Protein AF-A0A8T7FM90-F1 (afdb_monomer)

Solvent-accessible surface area (backbone atoms only — not comparable to full-atom values): 20188 Å² total; per-residue (Å²): 128,78,34,57,50,75,62,100,88,49,77,44,68,31,72,65,26,35,22,45,67,36,54,42,88,84,50,78,89,52,66,51,47,42,48,33,42,40,34,31,67,74,74,75,44,77,45,81,41,72,18,8,46,51,58,38,48,53,56,49,50,61,72,48,55,82,58,46,42,73,47,68,36,82,87,45,57,46,99,84,70,46,54,39,76,36,37,36,37,49,64,67,29,53,47,34,51,55,48,47,51,68,36,56,38,40,60,85,49,92,67,61,31,40,36,42,35,47,88,57,32,40,38,44,35,27,38,40,39,64,94,61,59,61,68,56,64,75,64,52,90,61,63,54,77,68,92,75,62,91,36,58,62,55,46,49,49,39,39,76,70,63,72,36,92,66,84,49,33,48,63,48,47,32,51,50,45,36,56,78,50,62,20,40,43,98,87,69,46,65,33,63,49,70,47,67,41,72,88,78,32,24,27,36,42,33,42,37,43,34,70,63,57,69,73,51,50,50,21,66,76,50,35,75,59,80,79,84,89,58,99,74,83,78,84,72,54,70,64,50,55,51,52,53,52,53,60,71,72,55,81,96,79,82,90,78,86,74,87,71,72,91,84,78,46,66,70,54,51,52,49,52,54,46,65,75,37,51,92,75,25,51,70,42,46,41,77,39,63,89,62,51,71,59,56,51,44,48,52,54,36,44,73,72,72,43,88,80,60,102,79,66,50,61,70,54,44,52,51,51,49,56,54,54,58,72,77,47,55,71,45,77,46,77,36,66,76,62,85,84,75,79,72,136

Secondary structure (DSSP, 8-state):
--SEEE-SS-EEE-HHHHHHH--GGGSTT-S-SEEEEEEETTTTEEEEEEE-HHHHHHHHHHHHGGG--EEEEEEEE-TTSPEEEEESS-HHHHHHHHHHHHHH--TTSSPPEEEEEETTEEEEEEES--SS-HHHHHH--S----SS-S-HHHHHHHHHTTSSS-TT-HHHHHHHHHHHTT-B-TTS-BSEEEEEETTTTEEEEEEEPPPPPHHHHHHHHH--PPPPS-SSPPP-THHHHHHHHHHHH-SS---------TTSSHHHHHHHHHHHHTTTSEEEEEE-TT--HHHHHHHHHHHTT----TT--HHHHHHHHHHHHHHS-EEEEEES--GGG---

Nearest PDB structures (foldseek):
  3lmm-assembly1_A  TM=7.233E-01  e=6.186E-09  Corynebacterium diphtheriae
  3lmm-assembly3_C  TM=7.150E-01  e=6.563E-09  Corynebacterium diphtheriae
  7oyb-assembly1_Y2  TM=1.865E-01  e=2.007E+00  Danio rerio
  6hcq-assembly1_Z2  TM=2.355E-01  e=6.162E+00  Oryctolagus cuniculus

Radius of gyration: 27.09 Å; Cα contacts (8 Å, |Δi|>4): 471; chains: 1; bounding box: 60×43×83 Å

Sequence (344 aa):
MGLAKKDKTGIFLTYAGVLLFCKKEMFPHSLLHSDVTLRDEGRDVTKSIRGSVLEAYFAIREQLDPYLGVWDDPTNRDNRGAARKFFDYPDVAITEALVNFFVHRDYQSEDIGYITIFPNRIEFENPGASQYPVEKLLTYEKPLHPKNRRNPRLLQVLHDTGLNQREGRGIYRIREELNLNESYLSDGKLGLVIENDLERDRFVLTIYKKIRPVAQELADSIGFIPPVRTEIYIHRGKVEDEVINFIRKGGKGAIVGLHAPGGLGKTELAKQVAQQLRDEFEILWIDVGAKKPYQLASELLTKCGIQIQPNDSYERLVHDLQSTYKAHRFLVILLNFDKIMIQP

pLDDT: mean 78.92, std 14.08, range [27.91, 98.25]

Structure (mmCIF, N/CA/C/O backbone):
data_AF-A0A8T7FM90-F1
#
_entry.id   AF-A0A8T7FM90-F1
#
loop_
_atom_site.group_PDB
_atom_site.id
_atom_site.type_symbol
_atom_site.label_atom_id
_atom_site.label_alt_id
_atom_site.label_comp_id
_atom_site.label_asym_id
_atom_site.label_entity_id
_atom_site.label_seq_id
_atom_site.pdbx_PDB_ins_code
_atom_site.Cartn_x
_atom_site.Cartn_y
_atom_site.Cartn_z
_atom_site.occupancy
_atom_site.B_iso_or_equiv
_atom_site.auth_seq_id
_atom_site.auth_comp_id
_atom_site.auth_asym_id
_atom_site.auth_atom_id
_atom_site.pdbx_PDB_model_num
ATOM 1 N N . MET A 1 1 ? -13.390 -12.714 24.936 1.00 65.94 1 MET A N 1
ATOM 2 C CA . MET A 1 1 ? -13.191 -11.497 24.115 1.00 65.94 1 MET A CA 1
ATOM 3 C C . MET A 1 1 ? -13.696 -10.191 24.755 1.00 65.94 1 MET A C 1
ATOM 5 O O . MET A 1 1 ? -13.171 -9.143 24.416 1.00 65.94 1 MET A O 1
ATOM 9 N N . GLY A 1 2 ? -14.674 -10.183 25.682 1.00 80.25 2 GLY A N 1
ATOM 10 C CA . GLY A 1 2 ? -15.080 -8.935 26.372 1.00 80.25 2 GLY A CA 1
ATOM 11 C C . GLY A 1 2 ? -15.830 -7.920 25.492 1.00 80.25 2 GLY A C 1
ATOM 12 O O . GLY A 1 2 ? -15.855 -6.725 25.790 1.00 80.25 2 GLY A O 1
ATOM 13 N N . LEU A 1 3 ? -16.422 -8.402 24.399 1.00 85.06 3 LEU A N 1
ATOM 14 C CA . LEU A 1 3 ? -17.135 -7.610 23.393 1.00 85.06 3 LEU A CA 1
ATOM 15 C C . LEU A 1 3 ? -18.622 -7.442 23.692 1.00 85.06 3 LEU A C 1
ATOM 17 O O . LEU A 1 3 ? -19.252 -6.528 23.176 1.00 85.06 3 LEU A O 1
ATOM 21 N N . ALA A 1 4 ? -19.165 -8.291 24.559 1.00 88.19 4 ALA A N 1
ATOM 22 C CA . ALA A 1 4 ? -20.522 -8.191 25.057 1.00 88.19 4 ALA A CA 1
ATOM 23 C C . ALA A 1 4 ? -20.549 -8.469 26.562 1.00 88.19 4 ALA A C 1
ATOM 25 O O . ALA A 1 4 ? -19.681 -9.165 27.099 1.00 88.19 4 ALA A O 1
ATOM 26 N N . LYS A 1 5 ? -21.546 -7.910 27.239 1.00 88.62 5 LYS A N 1
ATOM 27 C CA . LYS A 1 5 ? -21.895 -8.163 28.633 1.00 88.62 5 LYS A CA 1
ATOM 28 C C . LYS A 1 5 ? -23.311 -8.711 28.679 1.00 88.62 5 LYS A C 1
ATOM 30 O O . LYS A 1 5 ? -24.153 -8.313 27.883 1.00 88.62 5 LYS A O 1
ATOM 35 N N . LYS A 1 6 ? -23.567 -9.611 29.620 1.00 90.12 6 LYS A N 1
ATOM 36 C CA . LYS A 1 6 ? -24.907 -10.115 29.907 1.00 90.12 6 LYS A CA 1
ATOM 37 C C . LYS A 1 6 ? -25.322 -9.625 31.286 1.00 90.12 6 LYS A C 1
ATOM 39 O O . LYS A 1 6 ? -24.542 -9.754 32.228 1.00 90.12 6 LYS A O 1
ATOM 44 N N . ASP A 1 7 ? -26.529 -9.093 31.395 1.00 89.12 7 ASP A N 1
ATOM 45 C CA . ASP A 1 7 ? -27.167 -8.793 32.675 1.00 89.12 7 ASP A CA 1
ATOM 46 C C . ASP A 1 7 ? -28.544 -9.476 32.770 1.00 89.12 7 ASP A C 1
ATOM 48 O O . ASP A 1 7 ? -28.860 -10.375 31.986 1.00 89.12 7 ASP A O 1
ATOM 52 N N . LYS A 1 8 ? -29.350 -9.098 33.772 1.00 85.31 8 LYS A N 1
ATOM 53 C CA . LYS A 1 8 ? -30.683 -9.680 34.004 1.00 85.31 8 LYS A CA 1
ATOM 54 C C . LYS A 1 8 ? -31.687 -9.378 32.881 1.00 85.31 8 LYS A C 1
ATOM 56 O O . LYS A 1 8 ? -32.706 -10.053 32.804 1.00 85.31 8 LYS A O 1
ATOM 61 N N . THR A 1 9 ? -31.417 -8.377 32.049 1.00 85.94 9 THR A N 1
ATOM 62 C CA . THR A 1 9 ? -32.319 -7.836 31.024 1.00 85.94 9 THR A CA 1
ATOM 63 C C . THR A 1 9 ? -31.922 -8.222 29.601 1.00 85.94 9 THR A C 1
ATOM 65 O O . THR A 1 9 ? -32.777 -8.223 28.719 1.00 85.94 9 THR A O 1
ATOM 68 N N . GLY A 1 10 ? -30.664 -8.604 29.357 1.00 89.56 10 GLY A N 1
ATOM 69 C CA . GLY A 1 10 ? -30.235 -9.022 28.024 1.00 89.56 10 GLY A CA 1
ATOM 70 C C . GLY A 1 10 ? -28.725 -9.133 27.833 1.00 89.56 10 GLY A C 1
ATOM 71 O O . GLY A 1 10 ? -27.949 -9.200 28.789 1.00 89.56 10 GLY A O 1
ATOM 72 N N . ILE A 1 11 ? -28.319 -9.191 26.562 1.00 89.50 11 ILE A N 1
ATOM 73 C CA . ILE A 1 11 ? -26.921 -9.160 26.119 1.00 89.50 11 ILE A CA 1
ATOM 74 C C . ILE A 1 11 ? -26.679 -7.817 25.425 1.00 89.50 11 ILE A C 1
ATOM 76 O O . ILE A 1 11 ? -27.386 -7.474 24.483 1.00 89.50 11 ILE A O 1
ATOM 80 N N . PHE A 1 12 ? -25.657 -7.087 25.864 1.00 87.56 12 PHE A N 1
ATOM 81 C CA . PHE A 1 12 ? -25.303 -5.756 25.374 1.00 87.56 12 PHE A CA 1
ATOM 82 C C . PHE A 1 12 ? -23.863 -5.734 24.879 1.00 87.56 12 PHE A C 1
ATOM 84 O O . PHE A 1 12 ? -22.978 -6.295 25.526 1.00 87.56 12 PHE A O 1
ATOM 91 N N . LEU A 1 13 ? -23.600 -5.061 23.760 1.00 86.88 13 LEU A N 1
ATOM 92 C CA . LEU A 1 13 ? -22.233 -4.855 23.284 1.00 86.88 13 LEU A CA 1
ATOM 93 C C . LEU A 1 13 ? -21.475 -3.893 24.210 1.00 86.88 13 LEU A C 1
ATOM 95 O O . LEU A 1 13 ? -22.026 -2.922 24.724 1.00 86.88 13 LEU A O 1
ATOM 99 N N . THR A 1 14 ? -20.188 -4.157 24.424 1.00 87.69 14 THR A N 1
ATOM 100 C CA . THR A 1 14 ? -19.275 -3.176 25.027 1.00 87.69 14 THR A CA 1
ATOM 101 C C . THR A 1 14 ? -18.861 -2.144 23.980 1.00 87.69 14 THR A C 1
ATOM 103 O O . THR A 1 14 ? -19.046 -2.377 22.791 1.00 87.69 14 THR A O 1
ATOM 106 N N . TYR A 1 15 ? -18.221 -1.040 24.379 1.00 84.62 15 TYR A N 1
ATOM 107 C CA . TYR A 1 15 ? -17.677 -0.070 23.415 1.00 84.62 15 TYR A CA 1
ATOM 108 C C . TYR A 1 15 ? -16.755 -0.709 22.369 1.00 84.62 15 TYR A C 1
ATOM 110 O O . TYR A 1 15 ? -16.836 -0.369 21.197 1.00 84.62 15 TYR A O 1
ATOM 118 N N . ALA A 1 16 ? -15.941 -1.694 22.766 1.00 84.06 16 ALA A N 1
ATOM 119 C CA .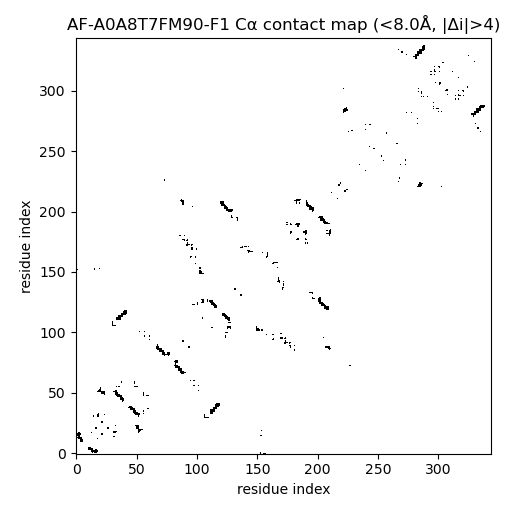 ALA A 1 16 ? -15.119 -2.449 21.822 1.00 84.06 16 ALA A CA 1
ATOM 120 C C . ALA A 1 16 ? -15.972 -3.309 20.873 1.00 84.06 16 ALA A C 1
ATOM 122 O O . ALA A 1 16 ? -15.648 -3.411 19.697 1.00 84.06 16 ALA A O 1
ATOM 123 N N . GLY A 1 17 ? -17.066 -3.904 21.363 1.00 88.00 17 GLY A N 1
ATOM 124 C CA . GLY A 1 17 ? -18.017 -4.639 20.526 1.00 88.00 17 GLY A CA 1
ATOM 125 C C . GLY A 1 17 ? -18.750 -3.740 19.530 1.00 88.00 17 GLY A C 1
ATOM 126 O O . GLY A 1 17 ? -18.899 -4.119 18.373 1.00 88.00 17 GLY A O 1
ATOM 127 N N . VAL A 1 18 ? -19.148 -2.536 19.949 1.00 87.31 18 VAL A N 1
ATOM 128 C CA . VAL A 1 18 ? -19.750 -1.539 19.053 1.00 87.31 18 VAL A CA 1
ATOM 129 C C . VAL A 1 18 ? -18.748 -1.133 17.975 1.00 87.31 18 VAL A C 1
ATOM 131 O O . VAL A 1 18 ? -19.050 -1.252 16.795 1.00 87.31 18 VAL A O 1
ATOM 134 N N . LEU A 1 19 ? -17.529 -0.769 18.375 1.00 88.00 19 LEU A N 1
ATOM 135 C CA . LEU A 1 19 ? -16.483 -0.328 17.457 1.00 88.00 19 LEU A CA 1
ATOM 136 C C . LEU A 1 19 ? -16.076 -1.400 16.433 1.00 88.00 19 LEU A C 1
ATOM 138 O O . LEU A 1 19 ? -15.769 -1.076 15.289 1.00 88.00 19 LEU A O 1
ATOM 142 N N . LEU A 1 20 ? -16.082 -2.677 16.821 1.00 87.81 20 LEU A N 1
ATOM 143 C CA . LEU A 1 20 ? -15.665 -3.776 15.947 1.00 87.81 20 LEU A CA 1
ATOM 144 C C . LEU A 1 20 ? -16.754 -4.280 14.996 1.00 87.81 20 LEU A C 1
ATOM 146 O O . LEU A 1 20 ? -16.404 -4.704 13.900 1.00 87.81 20 LEU A O 1
ATOM 150 N N . PHE A 1 21 ? -18.033 -4.249 15.392 1.00 86.69 21 PHE A N 1
ATOM 151 C CA . PHE A 1 21 ? -19.104 -4.941 14.652 1.00 86.69 21 PHE A CA 1
ATOM 152 C C . PHE A 1 21 ? -20.318 -4.081 14.313 1.00 86.69 21 PHE A C 1
ATOM 154 O O . PHE A 1 21 ? -21.147 -4.496 13.506 1.00 86.69 21 PHE A O 1
ATOM 161 N N . CYS A 1 22 ? -20.500 -2.940 14.975 1.00 85.25 22 CYS A N 1
ATOM 162 C CA . CYS A 1 22 ? -21.755 -2.218 14.877 1.00 85.25 22 CYS A CA 1
ATOM 163 C C . CYS A 1 22 ? -21.736 -1.235 13.714 1.00 85.25 22 CYS A C 1
ATOM 165 O O . CYS A 1 22 ? -20.869 -0.363 13.625 1.00 85.25 22 CYS A O 1
ATOM 167 N N . LYS A 1 23 ? -22.747 -1.351 12.859 1.00 79.56 23 LYS A N 1
ATOM 168 C CA . LYS A 1 23 ? -22.936 -0.463 11.720 1.00 79.56 23 LYS A CA 1
ATOM 169 C C . LYS A 1 23 ? -23.173 0.975 12.166 1.00 79.56 23 LYS A C 1
ATOM 171 O O . LYS A 1 23 ? -23.747 1.224 13.233 1.00 79.56 23 LYS A O 1
ATOM 176 N N . LYS A 1 24 ? -22.760 1.933 11.337 1.00 73.94 24 LYS A N 1
ATOM 177 C CA . LYS A 1 24 ? -22.871 3.359 11.666 1.00 73.94 24 LYS A CA 1
ATOM 178 C C . LYS A 1 24 ? -24.320 3.803 11.851 1.00 73.94 24 LYS A C 1
ATOM 180 O O . LYS A 1 24 ? -24.594 4.609 12.734 1.00 73.94 24 LYS A O 1
ATOM 185 N N . GLU A 1 25 ? -25.258 3.233 11.100 1.00 77.44 25 GLU A N 1
ATOM 186 C CA . GLU A 1 25 ? -26.681 3.595 11.148 1.00 77.44 25 GLU A CA 1
ATOM 187 C C . GLU A 1 25 ? -27.317 3.293 12.510 1.00 77.44 25 GLU A C 1
ATOM 189 O O . GLU A 1 25 ? -28.285 3.942 12.897 1.00 77.44 25 GLU A O 1
ATOM 194 N N . MET A 1 26 ? -26.762 2.335 13.261 1.00 75.38 26 MET A N 1
ATOM 195 C CA . MET A 1 26 ? -27.239 2.003 14.603 1.00 75.38 26 MET A CA 1
ATOM 196 C C . MET A 1 26 ? -26.753 2.991 15.673 1.00 75.38 26 MET A C 1
ATOM 198 O O . MET A 1 26 ? -27.414 3.140 16.697 1.00 75.38 26 MET A O 1
ATOM 202 N N . PHE A 1 27 ? -25.615 3.661 15.450 1.00 73.25 27 PHE A N 1
ATOM 203 C CA . PHE A 1 27 ? -25.036 4.650 16.370 1.00 73.25 27 PHE A CA 1
ATOM 204 C C . PHE A 1 27 ? -24.424 5.844 15.600 1.00 73.25 27 PHE A C 1
ATOM 206 O O . PHE A 1 27 ? -23.206 6.036 15.613 1.00 73.25 27 PHE A O 1
ATOM 213 N N . PRO A 1 28 ? -25.250 6.679 14.941 1.00 58.88 28 PRO A N 1
ATOM 214 C CA . PRO A 1 28 ? -24.788 7.665 13.955 1.00 58.88 28 PRO A CA 1
ATOM 215 C C . PRO A 1 28 ? -23.949 8.820 14.527 1.00 58.88 28 PRO A C 1
ATOM 217 O O . PRO A 1 28 ? -23.214 9.462 13.777 1.00 58.88 28 PRO A O 1
ATOM 220 N N . HIS A 1 29 ? -24.023 9.064 15.840 1.00 58.09 29 HIS A N 1
ATOM 221 C CA . HIS A 1 29 ? -23.338 10.164 16.538 1.00 58.09 29 HIS A CA 1
ATOM 222 C C . HIS A 1 29 ? -22.240 9.688 17.499 1.00 58.09 29 HIS A C 1
ATOM 224 O O . HIS A 1 29 ? -21.883 10.403 18.432 1.00 58.09 29 HIS A O 1
ATOM 230 N N . SER A 1 30 ? -21.737 8.462 17.328 1.00 62.12 30 SER A N 1
ATOM 231 C CA . SER A 1 30 ? -20.706 7.924 18.214 1.00 62.12 30 SER A CA 1
ATOM 232 C C . SER A 1 30 ? -19.307 8.067 17.616 1.00 62.12 30 SER A C 1
ATOM 234 O O . SER A 1 30 ? -19.097 7.769 16.444 1.00 62.12 30 SER A O 1
ATOM 236 N N . LEU A 1 31 ? -18.328 8.409 18.458 1.00 65.94 31 LEU A N 1
ATOM 237 C CA . LEU A 1 31 ? -16.891 8.263 18.168 1.00 65.94 31 LEU A CA 1
ATOM 238 C C . LEU A 1 31 ? -16.459 6.781 18.069 1.00 65.94 31 LEU A C 1
ATOM 240 O O . LEU A 1 31 ? -15.281 6.466 17.937 1.00 65.94 31 LEU A O 1
ATOM 244 N N . LEU A 1 32 ? -17.409 5.841 18.137 1.00 71.06 32 LEU A N 1
ATOM 245 C CA . LEU A 1 32 ? -17.175 4.398 18.144 1.00 71.06 32 LEU A CA 1
ATOM 246 C C . LEU A 1 32 ? -17.216 3.806 16.730 1.00 71.06 32 LEU A C 1
ATOM 248 O O . LEU A 1 32 ? -17.638 2.667 16.554 1.00 71.06 32 LEU A O 1
ATOM 252 N N . HIS A 1 33 ? -16.755 4.558 15.732 1.00 78.88 33 HIS A N 1
ATOM 253 C CA . HIS A 1 33 ? -16.623 4.096 14.353 1.00 78.88 33 HIS A CA 1
ATOM 254 C C . HIS A 1 33 ? -15.271 4.489 13.771 1.00 78.88 33 HIS A C 1
ATOM 256 O O . HIS A 1 33 ? -14.614 5.439 14.210 1.00 78.88 33 HIS A O 1
ATOM 262 N N . SER A 1 34 ? -14.850 3.747 12.751 1.00 82.12 34 SER A N 1
ATOM 263 C CA . SER A 1 34 ? -13.714 4.150 11.940 1.00 82.12 34 SER A CA 1
ATOM 264 C C . SER A 1 34 ? -14.189 5.055 10.814 1.00 82.12 34 SER A C 1
ATOM 266 O O . SER A 1 34 ? -15.067 4.663 10.047 1.00 82.12 34 SER A O 1
ATOM 268 N N . ASP A 1 35 ? -13.614 6.252 10.727 1.00 88.88 35 ASP A N 1
ATOM 269 C CA . ASP A 1 35 ? -13.746 7.136 9.569 1.00 88.88 35 ASP A CA 1
ATOM 270 C C . ASP A 1 35 ? -12.365 7.248 8.930 1.00 88.88 35 ASP A C 1
ATOM 272 O O . ASP A 1 35 ? -11.391 7.633 9.589 1.00 88.88 35 ASP A O 1
ATOM 276 N N . VAL A 1 36 ? -12.278 6.797 7.683 1.00 93.75 36 VAL A N 1
ATOM 277 C CA . VAL A 1 36 ? -11.037 6.741 6.920 1.00 93.75 36 VAL A CA 1
ATOM 278 C C . VAL A 1 36 ? -11.281 7.348 5.553 1.00 93.75 36 VAL A C 1
ATOM 280 O O . VAL A 1 36 ? -12.195 6.937 4.836 1.00 93.75 36 VAL A O 1
ATOM 283 N N . THR A 1 37 ? -10.436 8.295 5.164 1.00 96.69 37 THR A N 1
ATOM 284 C CA . THR A 1 37 ? -10.356 8.733 3.772 1.00 96.69 37 THR A CA 1
ATOM 285 C C . THR A 1 37 ? -9.270 7.933 3.072 1.00 96.69 37 THR A C 1
ATOM 287 O O . THR A 1 37 ? -8.102 8.014 3.441 1.00 96.69 37 THR A O 1
ATOM 290 N N . LEU A 1 38 ? -9.660 7.157 2.062 1.00 96.38 38 LEU A N 1
ATOM 291 C CA . LEU A 1 38 ? -8.739 6.489 1.155 1.00 96.38 38 LEU A CA 1
ATOM 292 C C . LEU A 1 38 ? -8.612 7.327 -0.113 1.00 96.38 38 LEU A C 1
ATOM 294 O O . LEU A 1 38 ? -9.611 7.570 -0.793 1.00 96.38 38 LEU A O 1
ATOM 298 N N . ARG A 1 39 ? -7.396 7.752 -0.438 1.00 94.00 39 ARG A N 1
ATOM 299 C CA . ARG A 1 39 ? -7.097 8.486 -1.664 1.00 94.00 39 ARG A CA 1
ATOM 300 C C . ARG A 1 39 ? -6.136 7.687 -2.534 1.00 94.00 39 ARG A C 1
ATOM 302 O O . ARG A 1 39 ? -5.127 7.193 -2.054 1.00 94.00 39 ARG A O 1
ATOM 309 N N . ASP A 1 40 ? -6.454 7.585 -3.812 1.00 88.00 40 ASP A N 1
ATOM 310 C CA . ASP A 1 40 ? -5.643 6.970 -4.853 1.00 88.00 40 ASP A CA 1
ATOM 311 C C . ASP A 1 40 ? -5.231 8.059 -5.842 1.00 88.00 40 ASP A C 1
ATOM 313 O O . ASP A 1 40 ? -5.977 8.405 -6.758 1.00 88.00 40 ASP A O 1
ATOM 317 N N . GLU A 1 41 ? -4.050 8.630 -5.611 1.00 74.19 41 GLU A N 1
ATOM 318 C CA . GLU A 1 41 ? -3.492 9.734 -6.403 1.00 74.19 41 GLU A CA 1
ATOM 319 C C . GLU A 1 41 ? -3.176 9.281 -7.838 1.00 74.19 41 GLU A C 1
ATOM 321 O O . GLU A 1 41 ? -3.233 10.071 -8.774 1.00 74.19 41 GLU A O 1
ATOM 326 N N . GLY A 1 42 ? -2.878 7.991 -8.042 1.00 68.31 42 GLY A N 1
ATOM 327 C CA . GLY A 1 42 ? -2.600 7.440 -9.371 1.00 68.31 42 GLY A CA 1
ATOM 328 C C . GLY A 1 42 ? -3.842 7.306 -10.256 1.00 68.31 42 GLY A C 1
ATOM 329 O O . GLY A 1 42 ? -3.715 7.270 -11.479 1.00 68.31 42 GLY A O 1
ATOM 330 N N . ARG A 1 43 ? -5.034 7.222 -9.654 1.00 74.19 43 ARG A N 1
ATOM 331 C CA . ARG A 1 43 ? -6.317 7.122 -10.373 1.00 74.19 43 ARG A CA 1
ATOM 332 C C . ARG A 1 43 ? -7.226 8.333 -10.185 1.00 74.19 43 ARG A C 1
ATOM 334 O O . ARG A 1 43 ? -8.324 8.325 -10.731 1.00 74.19 43 ARG A O 1
ATOM 341 N N . ASP A 1 44 ? -6.787 9.329 -9.420 1.00 77.88 44 ASP A N 1
ATOM 342 C CA . ASP A 1 44 ? -7.585 10.490 -9.012 1.00 77.88 44 ASP A CA 1
ATOM 343 C C . ASP A 1 44 ? -8.931 10.088 -8.370 1.00 77.88 44 ASP A C 1
ATOM 345 O O . ASP A 1 44 ? -10.008 10.589 -8.693 1.00 77.88 44 ASP A O 1
ATOM 349 N N . VAL A 1 45 ? -8.882 9.104 -7.465 1.00 81.19 45 VAL A N 1
ATOM 350 C CA . VAL A 1 45 ? -10.064 8.587 -6.761 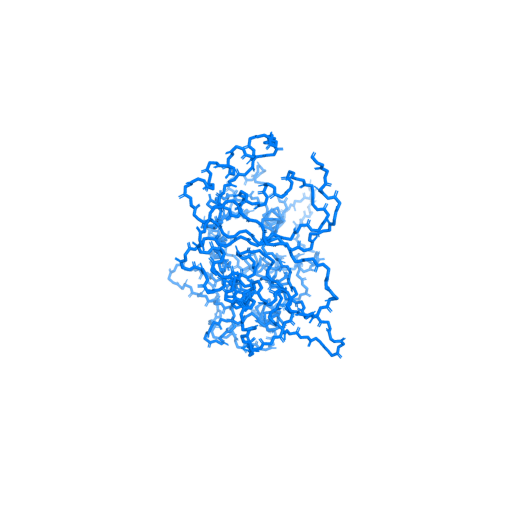1.00 81.19 45 VAL A CA 1
ATOM 351 C C . VAL A 1 45 ? -9.936 8.855 -5.270 1.00 81.19 45 VAL A C 1
ATOM 353 O O . VAL A 1 45 ? -8.946 8.498 -4.641 1.00 81.19 45 VAL A O 1
ATOM 356 N N . THR A 1 46 ? -10.978 9.424 -4.664 1.00 89.94 46 THR A N 1
ATOM 357 C CA . THR A 1 46 ? -11.091 9.562 -3.205 1.00 89.94 46 THR A CA 1
ATOM 358 C C . THR A 1 46 ? -12.355 8.866 -2.711 1.00 89.94 46 THR A C 1
ATOM 360 O O . THR A 1 46 ? -13.442 9.081 -3.247 1.00 89.94 46 THR A O 1
ATOM 363 N N . LYS A 1 47 ? -12.229 8.035 -1.674 1.00 92.06 47 LYS A N 1
ATOM 364 C CA . LYS A 1 47 ? -13.331 7.307 -1.035 1.00 92.06 47 LYS A CA 1
ATOM 365 C C . LYS A 1 47 ? -13.338 7.572 0.465 1.00 92.06 47 LYS A C 1
ATOM 367 O O . LYS A 1 47 ? -12.315 7.440 1.127 1.00 92.06 47 LYS A O 1
ATOM 372 N N . SER A 1 48 ? -14.508 7.892 1.010 1.00 93.88 48 SER A N 1
ATOM 373 C CA . SER A 1 48 ? -14.727 7.905 2.459 1.00 93.88 48 SER A CA 1
ATOM 374 C C . SER A 1 48 ? -15.292 6.554 2.882 1.00 93.88 48 SER A C 1
ATOM 376 O O . SER A 1 48 ? -16.328 6.120 2.377 1.00 93.88 48 SER A O 1
ATOM 378 N N . ILE A 1 49 ? -14.588 5.879 3.786 1.00 91.75 49 ILE A N 1
ATOM 379 C CA . ILE A 1 49 ? -14.942 4.565 4.317 1.00 91.75 49 ILE A CA 1
ATOM 380 C C . ILE A 1 49 ? -15.307 4.753 5.783 1.00 91.75 49 ILE A C 1
ATOM 382 O O . ILE A 1 49 ? -14.485 5.160 6.605 1.00 91.75 49 ILE A O 1
ATOM 386 N N . ARG A 1 50 ? -16.572 4.473 6.095 1.00 88.25 50 ARG A N 1
ATOM 387 C CA . ARG A 1 50 ? -17.168 4.702 7.410 1.00 88.25 50 ARG A CA 1
ATOM 388 C C . ARG A 1 50 ? -17.891 3.453 7.869 1.00 88.25 50 ARG A C 1
ATOM 390 O O . ARG A 1 50 ? -18.703 2.915 7.125 1.00 88.25 50 ARG A O 1
ATOM 397 N N . GLY A 1 51 ? -17.645 3.036 9.102 1.00 88.75 51 GLY A N 1
ATOM 398 C CA . GLY A 1 51 ? -18.328 1.881 9.673 1.00 88.75 51 GLY A CA 1
ATOM 399 C C . GLY A 1 51 ? -17.597 1.311 10.871 1.00 88.75 51 GLY A C 1
ATOM 400 O O . GLY A 1 51 ? -16.785 1.985 11.515 1.00 88.75 51 GLY A O 1
ATOM 401 N N . SER A 1 52 ? -17.905 0.058 11.180 1.00 90.50 52 SER A N 1
ATOM 402 C CA . SER A 1 52 ? -17.134 -0.692 12.164 1.00 90.50 52 SER A CA 1
ATOM 403 C C . SER A 1 52 ? -15.692 -0.911 11.689 1.00 90.50 52 SER A C 1
ATOM 405 O O . SER A 1 52 ? -15.391 -0.847 10.496 1.00 90.50 52 SER A O 1
ATOM 407 N N . VAL A 1 53 ? -14.779 -1.191 12.621 1.00 90.75 53 VAL A N 1
ATOM 408 C CA . VAL A 1 53 ? -13.368 -1.466 12.303 1.00 90.75 53 VAL A CA 1
ATOM 409 C C . VAL A 1 53 ? -13.229 -2.631 11.322 1.00 90.75 53 VAL A C 1
ATOM 411 O O . VAL A 1 53 ? -12.400 -2.555 10.423 1.00 90.75 53 VAL A O 1
ATOM 414 N N . LEU A 1 54 ? -14.044 -3.685 11.447 1.00 89.44 54 LEU A N 1
ATOM 415 C CA . LEU A 1 54 ? -13.974 -4.827 10.532 1.00 89.44 54 LEU A CA 1
ATOM 416 C C . LEU A 1 54 ? -14.493 -4.485 9.133 1.00 89.44 54 LEU A C 1
ATOM 418 O O . LEU A 1 54 ? -13.849 -4.845 8.151 1.00 89.44 54 LEU A O 1
ATOM 422 N N . GLU A 1 55 ? -15.610 -3.762 9.024 1.00 90.81 55 GLU A N 1
ATOM 423 C CA . GLU A 1 55 ? -16.122 -3.305 7.723 1.00 90.81 55 GLU A CA 1
ATOM 424 C C . GLU A 1 55 ? -15.106 -2.401 7.022 1.00 90.81 55 GLU A C 1
ATOM 426 O O . GLU A 1 55 ? -14.793 -2.616 5.852 1.00 90.81 55 GLU A O 1
ATOM 431 N N . ALA A 1 56 ? -14.543 -1.432 7.751 1.00 92.31 56 ALA A N 1
ATOM 432 C CA . ALA A 1 56 ? -13.523 -0.543 7.216 1.00 92.31 56 ALA A CA 1
ATOM 433 C C . ALA A 1 56 ? -12.260 -1.313 6.806 1.00 92.31 56 ALA A C 1
ATOM 435 O O . ALA A 1 56 ? -11.717 -1.057 5.734 1.00 92.31 56 ALA A O 1
ATOM 436 N N . TYR A 1 57 ? -11.817 -2.280 7.616 1.00 92.69 57 TYR A N 1
ATOM 437 C CA . TYR A 1 57 ? -10.666 -3.124 7.303 1.00 92.69 57 TYR A CA 1
ATOM 438 C C . TYR A 1 57 ? -10.854 -3.872 5.984 1.00 92.69 57 TYR A C 1
ATOM 440 O O . TYR A 1 57 ? -10.005 -3.753 5.105 1.00 92.69 57 TYR A O 1
ATOM 448 N N . PHE A 1 58 ? -11.960 -4.603 5.816 1.00 91.56 58 PHE A N 1
ATOM 449 C CA . PHE A 1 58 ? -12.186 -5.383 4.598 1.00 91.56 58 PHE A CA 1
ATOM 450 C C . PHE A 1 58 ? -12.393 -4.494 3.372 1.00 91.56 58 PHE A C 1
ATOM 452 O O . PHE A 1 58 ? -11.817 -4.777 2.324 1.00 91.56 58 PHE A O 1
ATOM 459 N N . ALA A 1 59 ? -13.131 -3.389 3.515 1.00 92.81 59 ALA A N 1
ATOM 460 C CA . ALA A 1 59 ? -13.328 -2.439 2.426 1.00 92.81 59 ALA A CA 1
ATOM 461 C C . ALA A 1 59 ? -11.995 -1.839 1.952 1.00 92.81 59 ALA A C 1
ATOM 463 O O . ALA A 1 59 ? -11.735 -1.789 0.755 1.00 92.81 59 ALA A O 1
ATOM 464 N N . ILE A 1 60 ? -11.125 -1.423 2.879 1.00 95.19 60 ILE A N 1
ATOM 465 C CA . ILE A 1 60 ? -9.792 -0.904 2.545 1.00 95.19 60 ILE A CA 1
ATOM 466 C C . ILE A 1 60 ? -8.915 -2.008 1.954 1.00 95.19 60 ILE A C 1
ATOM 468 O O . ILE A 1 60 ? -8.248 -1.778 0.949 1.00 95.19 60 ILE A O 1
ATOM 472 N N . ARG A 1 61 ? -8.923 -3.212 2.539 1.00 92.69 61 ARG A N 1
ATOM 473 C CA . ARG A 1 61 ? -8.115 -4.346 2.072 1.00 92.69 61 ARG A CA 1
ATOM 474 C C . ARG A 1 61 ? -8.421 -4.690 0.614 1.00 92.69 61 ARG A C 1
ATOM 476 O O . ARG A 1 61 ? -7.474 -4.896 -0.139 1.00 92.69 61 ARG A O 1
ATOM 483 N N . GLU A 1 62 ? -9.693 -4.668 0.223 1.00 90.44 62 GLU A N 1
ATOM 484 C CA . GLU A 1 62 ? -10.137 -4.861 -1.163 1.00 90.44 62 GLU A CA 1
ATOM 485 C C . GLU A 1 62 ? -9.626 -3.749 -2.097 1.00 90.44 62 GLU A C 1
ATOM 487 O O . GLU A 1 62 ? -9.239 -4.017 -3.232 1.00 90.44 62 GLU A O 1
ATOM 492 N N . GLN A 1 63 ? -9.562 -2.493 -1.632 1.00 90.06 63 GLN A N 1
ATOM 493 C CA . GLN A 1 63 ? -8.982 -1.401 -2.431 1.00 90.06 63 GLN A CA 1
ATOM 494 C C . GLN A 1 63 ? -7.460 -1.525 -2.599 1.00 90.06 63 GLN A C 1
ATOM 496 O O . GLN A 1 63 ? -6.918 -1.026 -3.585 1.00 90.06 63 GLN A O 1
ATOM 501 N N . LEU A 1 64 ? -6.770 -2.170 -1.652 1.00 91.44 64 LEU A N 1
ATOM 502 C CA . LEU A 1 64 ? -5.316 -2.355 -1.677 1.00 91.44 64 LEU A CA 1
ATOM 503 C C . LEU A 1 64 ? -4.877 -3.584 -2.491 1.00 91.44 64 LEU A C 1
ATOM 505 O O . LEU A 1 64 ? -3.760 -3.581 -3.005 1.00 91.44 64 LEU A O 1
ATOM 509 N N . ASP A 1 65 ? -5.740 -4.593 -2.665 1.00 87.31 65 ASP A N 1
ATOM 510 C CA . ASP A 1 65 ? -5.449 -5.827 -3.422 1.00 87.31 65 ASP A CA 1
ATOM 511 C C . ASP A 1 65 ? -4.801 -5.594 -4.799 1.00 87.31 65 ASP A C 1
ATOM 513 O O . ASP A 1 65 ? -3.785 -6.230 -5.092 1.00 87.31 65 ASP A O 1
ATOM 517 N N . PRO A 1 66 ? -5.296 -4.660 -5.640 1.00 86.31 66 PRO A N 1
ATOM 518 C CA . PRO A 1 66 ?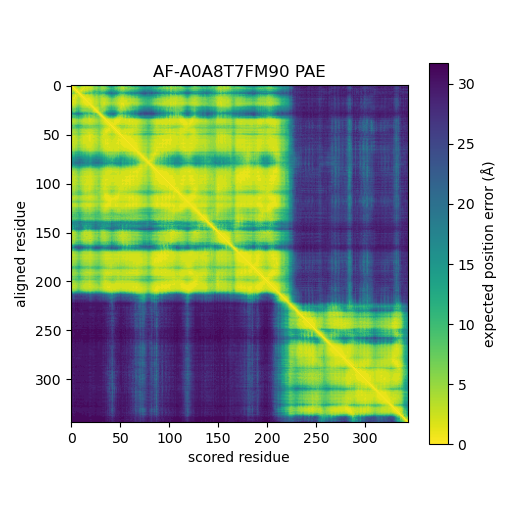 -4.717 -4.417 -6.960 1.00 86.31 66 PRO A CA 1
ATOM 519 C C . PRO A 1 66 ? -3.258 -3.936 -6.943 1.00 86.31 66 PRO A C 1
ATOM 521 O O . PRO A 1 66 ? -2.600 -3.984 -7.980 1.00 86.31 66 PRO A O 1
ATOM 524 N N . TYR A 1 67 ? -2.754 -3.452 -5.804 1.00 82.50 67 TYR A N 1
ATOM 525 C CA . TYR A 1 67 ? -1.387 -2.943 -5.664 1.00 82.50 67 TYR A CA 1
ATOM 526 C C . TYR A 1 67 ? -0.399 -4.014 -5.207 1.00 82.50 67 TYR A C 1
ATOM 528 O O . TYR A 1 67 ? 0.806 -3.814 -5.331 1.00 82.50 67 TYR A O 1
ATOM 536 N N . LEU A 1 68 ? -0.868 -5.172 -4.737 1.00 85.25 68 LEU A N 1
ATOM 537 C CA . LEU A 1 68 ? -0.024 -6.259 -4.222 1.00 85.25 68 LEU A CA 1
ATOM 538 C C . LEU A 1 68 ? 0.582 -7.121 -5.344 1.00 85.25 68 LEU A C 1
ATOM 540 O O . LEU A 1 68 ? 0.783 -8.325 -5.185 1.00 85.25 68 LEU A O 1
ATOM 544 N N . GLY A 1 69 ? 0.833 -6.510 -6.506 1.00 77.94 69 GLY A N 1
ATOM 545 C CA . GLY A 1 69 ? 1.256 -7.190 -7.724 1.00 77.94 69 GLY A CA 1
ATOM 546 C C . GLY A 1 69 ? 2.510 -8.038 -7.519 1.00 77.94 69 GLY A C 1
ATOM 547 O O . GLY A 1 69 ? 3.436 -7.636 -6.816 1.00 77.94 69 GLY A O 1
ATOM 548 N N . VAL A 1 70 ? 2.539 -9.202 -8.167 1.00 80.88 70 VAL A N 1
ATOM 549 C CA . VAL A 1 70 ? 3.676 -10.131 -8.164 1.00 80.88 70 VAL A CA 1
ATOM 550 C C . VAL A 1 70 ? 4.353 -10.084 -9.521 1.00 80.88 70 VAL A C 1
ATOM 552 O O . VAL A 1 70 ? 3.676 -10.056 -10.549 1.00 80.88 70 VAL A O 1
ATOM 555 N N . TRP A 1 71 ? 5.677 -10.118 -9.533 1.00 72.00 71 TRP A N 1
ATOM 556 C CA . TRP A 1 71 ? 6.457 -10.202 -10.759 1.00 72.00 71 TRP A CA 1
ATOM 557 C C . TRP A 1 71 ? 7.672 -11.111 -10.580 1.00 72.00 71 TRP A C 1
ATOM 559 O O . TRP A 1 71 ? 8.184 -11.293 -9.474 1.00 72.00 71 TRP A O 1
ATOM 569 N N . ASP A 1 72 ? 8.102 -11.718 -11.683 1.00 74.19 72 ASP A N 1
ATOM 570 C CA . ASP A 1 72 ? 9.303 -12.544 -11.744 1.00 74.19 72 ASP A CA 1
ATOM 571 C C . ASP A 1 72 ? 10.486 -11.661 -12.160 1.00 74.19 72 ASP A C 1
ATOM 573 O O . ASP A 1 72 ? 10.412 -10.995 -13.192 1.00 74.19 72 ASP A O 1
ATOM 577 N N . ASP A 1 73 ? 11.578 -11.662 -11.394 1.00 68.50 73 ASP A N 1
ATOM 578 C CA . ASP A 1 73 ? 12.818 -10.990 -11.782 1.00 68.50 73 ASP A CA 1
ATOM 579 C C . ASP A 1 73 ? 13.689 -11.952 -12.600 1.00 68.50 73 ASP A C 1
ATOM 581 O O . ASP A 1 73 ? 14.328 -12.849 -12.039 1.00 68.50 73 ASP A O 1
ATOM 585 N N . PRO A 1 74 ? 13.761 -11.801 -13.933 1.00 64.81 74 PRO A N 1
ATOM 586 C CA . PRO A 1 74 ? 14.552 -12.695 -14.769 1.00 64.81 74 PRO A CA 1
ATOM 587 C C . PRO A 1 74 ? 16.058 -12.554 -14.522 1.00 64.81 74 PRO A C 1
ATOM 589 O O . PRO A 1 74 ? 16.814 -13.451 -14.918 1.00 64.81 74 PRO A O 1
ATOM 592 N N . THR A 1 75 ? 16.492 -11.449 -13.904 1.00 65.31 75 THR A N 1
ATOM 593 C CA . THR A 1 75 ? 17.899 -11.182 -13.593 1.00 65.31 75 THR A CA 1
ATOM 594 C C . THR A 1 75 ? 18.318 -11.793 -12.257 1.00 65.31 75 THR A C 1
ATOM 596 O O . THR A 1 75 ? 19.500 -12.069 -12.057 1.00 65.31 75 THR A O 1
ATOM 599 N N . ASN A 1 76 ? 17.357 -12.101 -11.382 1.00 68.50 76 ASN A N 1
ATOM 600 C CA . ASN A 1 76 ? 17.593 -12.716 -10.084 1.00 68.50 76 ASN A CA 1
ATOM 601 C C . ASN A 1 76 ? 17.045 -14.147 -10.078 1.00 68.50 76 ASN A C 1
ATOM 603 O O . ASN A 1 76 ? 15.840 -14.369 -9.981 1.00 68.50 76 ASN A O 1
ATOM 607 N N . ARG A 1 77 ? 17.931 -15.138 -10.219 1.00 73.12 77 ARG A N 1
ATOM 608 C CA . ARG A 1 77 ? 17.549 -16.554 -10.294 1.00 73.12 77 ARG A CA 1
ATOM 609 C C . ARG A 1 77 ? 17.880 -17.301 -9.015 1.00 73.12 77 ARG A C 1
ATOM 611 O O . ARG A 1 77 ? 18.912 -17.068 -8.395 1.00 73.12 77 ARG A O 1
ATOM 618 N N . ASP A 1 78 ? 17.008 -18.231 -8.653 1.00 74.56 78 ASP A N 1
ATOM 619 C CA . ASP A 1 78 ? 17.249 -19.159 -7.560 1.00 74.56 78 ASP A CA 1
ATOM 620 C C . ASP A 1 78 ? 18.259 -20.256 -7.945 1.00 74.56 78 ASP A C 1
ATOM 622 O O . ASP A 1 78 ? 18.694 -20.394 -9.092 1.00 74.56 78 ASP A O 1
ATOM 626 N N . ASN A 1 79 ? 18.600 -21.096 -6.969 1.00 77.25 79 ASN A N 1
ATOM 627 C CA . ASN A 1 79 ? 19.572 -22.184 -7.108 1.00 77.25 79 ASN A CA 1
ATOM 628 C C . ASN A 1 79 ? 19.146 -23.259 -8.132 1.00 77.25 79 ASN A C 1
ATOM 630 O O . ASN A 1 79 ? 19.929 -24.152 -8.447 1.00 77.25 79 ASN A O 1
ATOM 634 N N . ARG A 1 80 ? 17.897 -23.218 -8.611 1.00 74.19 80 ARG A N 1
ATOM 635 C CA . ARG A 1 80 ? 17.325 -24.121 -9.619 1.00 74.19 80 ARG A CA 1
ATOM 636 C C . ARG A 1 80 ? 17.192 -23.437 -10.986 1.00 74.19 80 ARG A C 1
ATOM 638 O O . ARG A 1 80 ? 16.733 -24.067 -11.935 1.00 74.19 80 ARG A O 1
ATOM 645 N N . GLY A 1 81 ? 17.610 -22.175 -11.100 1.00 65.75 81 GLY A N 1
ATOM 646 C CA . GLY A 1 81 ? 17.579 -21.382 -12.323 1.00 65.75 81 GLY A CA 1
ATOM 647 C C . GLY A 1 81 ? 16.228 -20.728 -12.628 1.00 65.75 81 GLY A C 1
ATOM 648 O O . GLY A 1 81 ? 16.093 -20.151 -13.713 1.00 65.75 81 GLY A O 1
ATOM 649 N N . ALA A 1 82 ? 15.251 -20.801 -11.717 1.00 69.31 82 ALA A N 1
ATOM 650 C CA . ALA A 1 82 ? 13.970 -20.113 -11.845 1.00 69.31 82 ALA A CA 1
ATOM 651 C C . ALA A 1 82 ? 14.107 -18.646 -11.417 1.00 69.31 82 ALA A C 1
ATOM 653 O O . ALA A 1 82 ? 14.865 -18.334 -10.503 1.00 69.31 82 ALA A O 1
ATOM 654 N N . ALA A 1 83 ? 13.385 -17.743 -12.082 1.00 74.31 83 ALA A N 1
ATOM 655 C CA . ALA A 1 83 ? 13.322 -16.340 -11.676 1.00 74.31 83 ALA A CA 1
ATOM 656 C C . ALA A 1 83 ? 12.723 -16.226 -10.264 1.00 74.31 83 ALA A C 1
ATOM 658 O O . ALA A 1 83 ? 11.734 -16.895 -9.948 1.00 74.31 83 ALA A O 1
ATOM 659 N N . ARG A 1 84 ? 13.330 -15.403 -9.404 1.00 79.62 84 ARG A N 1
ATOM 660 C CA . ARG A 1 84 ? 12.785 -15.110 -8.079 1.00 79.62 84 ARG A CA 1
ATOM 661 C C . ARG A 1 84 ? 11.577 -14.199 -8.226 1.00 79.62 84 ARG A C 1
ATOM 663 O O . ARG A 1 84 ? 11.563 -13.277 -9.038 1.00 79.62 84 ARG A O 1
ATOM 670 N N . LYS A 1 85 ? 10.574 -14.468 -7.399 1.00 82.75 85 LYS A N 1
ATOM 671 C CA . LYS A 1 85 ? 9.354 -13.674 -7.320 1.00 82.75 85 LYS A CA 1
ATOM 672 C C . LYS A 1 85 ? 9.523 -12.544 -6.332 1.00 82.75 85 LYS A C 1
ATOM 674 O O . LYS A 1 85 ? 9.985 -12.769 -5.214 1.00 82.75 85 LYS A O 1
ATOM 679 N N . PHE A 1 86 ? 9.068 -11.374 -6.742 1.00 87.75 86 PHE A N 1
ATOM 680 C CA . PHE A 1 86 ? 8.983 -10.195 -5.909 1.00 87.75 86 PHE A CA 1
ATOM 681 C C . PHE A 1 86 ? 7.587 -9.597 -5.970 1.00 87.75 86 PHE A C 1
ATOM 683 O O . PHE A 1 86 ? 6.817 -9.823 -6.904 1.00 87.75 86 PHE A O 1
ATOM 690 N N . PHE A 1 87 ? 7.278 -8.824 -4.943 1.00 88.12 87 PHE A N 1
ATOM 691 C CA . PHE A 1 87 ? 6.014 -8.138 -4.773 1.00 88.12 87 PHE A CA 1
ATOM 692 C C . PHE A 1 87 ? 6.241 -6.637 -4.910 1.00 88.12 87 PHE A C 1
ATOM 694 O O . PHE A 1 87 ? 7.248 -6.108 -4.432 1.00 88.12 87 PHE A O 1
ATOM 701 N N . ASP A 1 88 ? 5.296 -5.936 -5.524 1.00 87.38 88 ASP A N 1
ATOM 702 C CA . ASP A 1 88 ? 5.261 -4.473 -5.494 1.00 87.38 88 ASP A CA 1
ATOM 703 C C . ASP A 1 88 ? 5.157 -3.984 -4.042 1.00 87.38 88 ASP A C 1
ATOM 705 O O . ASP A 1 88 ? 5.929 -3.120 -3.620 1.00 87.38 88 ASP A O 1
ATOM 709 N N . TYR A 1 89 ? 4.282 -4.636 -3.270 1.00 94.12 89 TYR A N 1
ATOM 710 C CA . TYR A 1 89 ? 4.199 -4.555 -1.817 1.00 94.12 89 TYR A CA 1
ATOM 711 C C . TYR A 1 89 ? 3.938 -5.958 -1.251 1.00 94.12 89 TYR A C 1
ATOM 713 O O . TYR A 1 89 ? 2.977 -6.601 -1.680 1.00 94.12 89 TYR A O 1
ATOM 721 N N . PRO A 1 90 ? 4.737 -6.455 -0.291 1.00 95.00 90 PRO A N 1
ATOM 722 C CA . PRO A 1 90 ? 4.447 -7.730 0.360 1.00 95.00 90 PRO A CA 1
ATOM 723 C C . PRO A 1 90 ? 3.086 -7.693 1.070 1.00 95.00 90 PRO A C 1
ATOM 725 O O . PRO A 1 90 ? 2.845 -6.819 1.904 1.00 95.00 90 PRO A O 1
ATOM 728 N N . ASP A 1 91 ? 2.214 -8.660 0.780 1.00 92.62 91 ASP A N 1
ATOM 729 C CA . ASP A 1 91 ? 0.856 -8.739 1.351 1.00 92.62 91 ASP A CA 1
ATOM 730 C C . ASP A 1 91 ? 0.870 -8.733 2.887 1.00 92.62 91 ASP A C 1
ATOM 732 O O . ASP A 1 91 ? 0.117 -8.008 3.541 1.00 92.62 91 ASP A O 1
ATOM 736 N N . VAL A 1 92 ? 1.811 -9.470 3.479 1.00 91.56 92 VAL A N 1
ATOM 737 C CA . VAL A 1 92 ? 1.986 -9.517 4.933 1.00 91.56 92 VAL A CA 1
ATOM 738 C C . VAL A 1 92 ? 2.354 -8.140 5.495 1.00 91.56 92 VAL A C 1
ATOM 740 O O . VAL A 1 92 ? 1.811 -7.743 6.524 1.00 91.56 92 VAL A O 1
ATOM 743 N N . ALA A 1 93 ? 3.217 -7.375 4.818 1.00 94.31 93 ALA A N 1
ATOM 744 C CA . ALA A 1 93 ? 3.588 -6.030 5.258 1.00 94.31 93 ALA A CA 1
ATOM 745 C C . ALA A 1 93 ? 2.388 -5.068 5.219 1.00 94.31 93 ALA A C 1
ATOM 747 O O . ALA A 1 93 ? 2.166 -4.324 6.174 1.00 94.31 93 ALA A O 1
ATOM 748 N N . ILE A 1 94 ? 1.580 -5.118 4.155 1.00 95.62 94 ILE A N 1
ATOM 749 C CA . ILE A 1 94 ? 0.363 -4.301 4.031 1.00 95.62 94 ILE A CA 1
ATOM 750 C C . ILE A 1 94 ? -0.689 -4.704 5.067 1.00 95.62 94 ILE A C 1
ATOM 752 O O . ILE A 1 94 ? -1.301 -3.841 5.696 1.00 95.62 94 ILE A O 1
ATOM 756 N N . THR A 1 95 ? -0.857 -6.003 5.306 1.00 92.00 95 THR A N 1
ATOM 757 C CA . THR A 1 95 ? -1.768 -6.525 6.328 1.00 92.00 95 THR A CA 1
ATOM 758 C C . THR A 1 95 ? -1.381 -6.026 7.721 1.00 92.00 95 THR A C 1
ATOM 760 O O . THR A 1 95 ? -2.230 -5.505 8.444 1.00 92.00 95 THR A O 1
ATOM 763 N N . GLU A 1 96 ? -0.102 -6.116 8.092 1.00 92.19 96 GLU A N 1
ATOM 764 C CA . GLU A 1 96 ? 0.387 -5.627 9.386 1.00 92.19 96 GLU A CA 1
ATOM 765 C C . GLU A 1 96 ? 0.287 -4.099 9.506 1.00 92.19 96 GLU A C 1
ATOM 767 O O . GLU A 1 96 ? -0.071 -3.589 10.569 1.00 92.19 96 GLU A O 1
ATOM 772 N N . ALA A 1 97 ? 0.549 -3.351 8.429 1.00 94.75 97 ALA A N 1
ATOM 773 C CA . ALA A 1 97 ? 0.373 -1.899 8.408 1.00 94.75 97 ALA A CA 1
ATOM 774 C C . ALA A 1 97 ? -1.092 -1.506 8.642 1.00 94.75 97 ALA A C 1
ATOM 776 O O . ALA A 1 97 ? -1.376 -0.656 9.487 1.00 94.75 97 ALA A O 1
ATOM 777 N N . LEU A 1 98 ? -2.026 -2.184 7.969 1.00 93.88 98 LEU A N 1
ATOM 778 C CA . LEU A 1 98 ? -3.458 -1.941 8.111 1.00 93.88 98 LEU A CA 1
ATOM 779 C C . LEU A 1 98 ? -3.966 -2.322 9.509 1.00 93.88 98 LEU A C 1
ATOM 781 O O . LEU A 1 98 ? -4.733 -1.581 10.120 1.00 93.88 98 LEU A O 1
ATOM 785 N N . VAL A 1 99 ? -3.497 -3.438 10.072 1.00 91.00 99 VAL A N 1
ATOM 786 C CA . VAL A 1 99 ? -3.798 -3.801 11.466 1.00 91.00 99 VAL A CA 1
ATOM 787 C C . VAL A 1 99 ? -3.266 -2.741 12.430 1.00 91.00 99 VAL A C 1
ATOM 789 O O . VAL A 1 99 ? -4.001 -2.308 13.320 1.00 91.00 99 VAL A O 1
ATOM 792 N N . ASN A 1 100 ? -2.020 -2.287 12.256 1.00 90.50 100 ASN A N 1
ATOM 793 C CA . ASN A 1 100 ? -1.434 -1.249 13.105 1.00 90.50 100 ASN A CA 1
ATOM 794 C C . ASN A 1 100 ? -2.237 0.054 13.031 1.00 90.50 100 ASN A C 1
ATOM 796 O O . ASN A 1 100 ? -2.507 0.656 14.071 1.00 90.50 100 ASN A O 1
ATOM 800 N N . PHE A 1 101 ? -2.668 0.441 11.830 1.00 93.50 101 PHE A N 1
ATOM 801 C CA . PHE A 1 101 ? -3.493 1.620 11.587 1.00 93.50 101 PHE A CA 1
ATOM 802 C C . PHE A 1 101 ? -4.776 1.609 12.434 1.00 93.50 101 PHE A C 1
ATOM 804 O O . PHE A 1 101 ? -5.066 2.592 13.118 1.00 93.50 101 PHE A O 1
ATOM 811 N N . PHE A 1 102 ? -5.496 0.480 12.492 1.00 91.19 102 PHE A N 1
ATOM 812 C CA . PHE A 1 102 ? -6.708 0.357 13.312 1.00 91.19 102 PHE A CA 1
ATOM 813 C C . PHE A 1 102 ? -6.439 0.146 14.804 1.00 91.19 102 PHE A C 1
ATOM 815 O O . PHE A 1 102 ? -7.190 0.652 15.638 1.00 91.19 102 PHE A O 1
ATOM 822 N N . VAL A 1 103 ? -5.409 -0.615 15.178 1.00 88.88 103 VAL A N 1
ATOM 823 C CA . VAL A 1 103 ? -5.126 -0.933 16.588 1.00 88.88 103 VAL A CA 1
ATOM 824 C C . VAL A 1 103 ? -4.550 0.264 17.331 1.00 88.88 103 VAL A C 1
ATOM 826 O O . VAL A 1 103 ? -4.844 0.445 18.512 1.00 88.88 103 VAL A O 1
ATOM 829 N N . HIS A 1 104 ? -3.722 1.076 16.681 1.00 87.94 104 HIS A N 1
ATOM 830 C CA . HIS A 1 104 ? -3.008 2.163 17.350 1.00 87.94 104 HIS A CA 1
ATOM 831 C C . HIS A 1 104 ? -3.701 3.526 17.251 1.00 87.94 104 HIS A C 1
ATOM 833 O O . HIS A 1 104 ? -3.287 4.440 17.970 1.00 87.94 104 HIS A O 1
ATOM 839 N N . ARG A 1 105 ? -4.788 3.621 16.469 1.00 90.31 105 ARG A N 1
ATOM 840 C CA . ARG A 1 105 ? -5.615 4.827 16.348 1.00 90.31 105 ARG A CA 1
ATOM 841 C C . ARG A 1 105 ? -6.134 5.291 17.706 1.00 90.31 105 ARG A C 1
ATOM 843 O O . ARG A 1 105 ? -6.608 4.484 18.513 1.00 90.31 105 ARG A O 1
ATOM 850 N N . ASP A 1 106 ? -6.093 6.595 17.932 1.00 90.38 106 ASP A N 1
ATOM 851 C CA . ASP A 1 106 ? -6.831 7.220 19.019 1.00 90.38 106 ASP A CA 1
ATOM 852 C C . ASP A 1 106 ? -8.311 7.392 18.643 1.00 90.38 106 ASP A C 1
ATOM 854 O O . ASP A 1 106 ? -8.686 8.305 17.913 1.00 90.38 106 ASP A O 1
ATOM 858 N N . TYR A 1 107 ? -9.164 6.490 19.138 1.00 88.25 107 TYR A N 1
ATOM 859 C CA . TYR A 1 107 ? -10.619 6.551 18.937 1.00 88.25 107 TYR A CA 1
ATOM 860 C C . TYR A 1 107 ? -11.319 7.578 19.840 1.00 88.25 107 TYR A C 1
ATOM 862 O O . TYR A 1 107 ? -12.541 7.694 19.789 1.00 88.25 107 TYR A O 1
ATOM 870 N N . GLN A 1 108 ? -10.583 8.293 20.698 1.00 85.81 108 GLN A N 1
ATOM 871 C CA . GLN A 1 108 ? -11.117 9.445 21.427 1.00 85.81 108 GLN A CA 1
ATOM 872 C C . GLN A 1 108 ? -10.997 10.739 20.614 1.00 85.81 108 GLN A C 1
ATOM 874 O O . GLN A 1 108 ? -11.693 11.702 20.925 1.00 85.81 108 GLN A O 1
ATOM 879 N N . SER A 1 109 ? -10.154 10.755 19.576 1.00 86.00 109 SER A N 1
ATOM 880 C CA . SER A 1 109 ? -10.035 11.877 18.647 1.00 86.00 109 SER A CA 1
ATOM 881 C C . SER A 1 109 ? -11.215 11.913 17.670 1.00 86.00 109 SER A C 1
ATOM 883 O O . SER A 1 109 ? -11.625 10.881 17.135 1.00 86.00 109 SER A O 1
ATOM 885 N N . GLU A 1 110 ? -11.744 13.112 17.410 1.00 84.50 110 GLU A N 1
ATOM 886 C CA . GLU A 1 110 ? -12.754 13.345 16.362 1.00 84.50 110 GLU A CA 1
ATOM 887 C C . GLU A 1 110 ? -12.142 13.355 14.952 1.00 84.50 110 GLU A C 1
ATOM 889 O O . GLU A 1 110 ? -12.860 13.348 13.952 1.00 84.50 110 GLU A O 1
ATOM 894 N N . ASP A 1 111 ? -10.812 13.361 14.872 1.00 89.12 111 ASP A N 1
ATOM 895 C CA . ASP A 1 111 ? -10.073 13.385 13.623 1.00 89.12 111 ASP A CA 1
ATOM 896 C C . ASP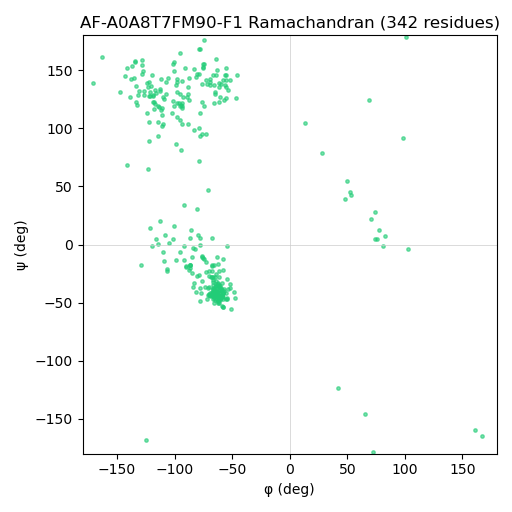 A 1 111 ? -10.088 12.015 12.917 1.00 89.12 111 ASP A C 1
ATOM 898 O O . ASP A 1 111 ? -10.262 10.942 13.518 1.00 89.12 111 ASP A O 1
ATOM 902 N N . ILE A 1 112 ? -9.909 12.039 11.601 1.00 91.31 112 ILE A N 1
ATOM 903 C CA . ILE A 1 112 ? -10.036 10.862 10.742 1.00 91.31 112 ILE A CA 1
ATOM 904 C C . ILE A 1 112 ? -8.672 10.275 10.380 1.00 91.31 112 ILE A C 1
ATOM 906 O O . ILE A 1 112 ? -7.641 10.952 10.411 1.00 91.31 112 ILE A O 1
ATOM 910 N N . GLY A 1 113 ? -8.678 8.990 10.029 1.00 94.81 113 GLY A N 1
ATOM 911 C CA . GLY A 1 113 ? -7.512 8.345 9.438 1.00 94.81 113 GLY A CA 1
ATOM 912 C C . GLY A 1 113 ? -7.432 8.602 7.933 1.00 94.81 113 GLY A C 1
ATOM 913 O O . GLY A 1 113 ? -8.457 8.736 7.261 1.00 94.81 113 GLY A O 1
ATOM 914 N N . TYR A 1 114 ? -6.221 8.616 7.396 1.00 96.94 114 TYR A N 1
ATOM 915 C CA . TYR A 1 114 ? -5.956 8.758 5.971 1.00 96.94 114 TYR A CA 1
ATOM 916 C C . TYR A 1 114 ? -5.126 7.577 5.477 1.00 96.94 114 TYR A C 1
ATOM 918 O O . TYR A 1 114 ? -4.170 7.154 6.127 1.00 96.94 114 TYR A O 1
ATOM 926 N N . ILE A 1 115 ? -5.510 7.034 4.325 1.00 98.19 115 ILE A N 1
ATOM 927 C CA . ILE A 1 115 ? -4.691 6.085 3.577 1.00 98.19 115 ILE A CA 1
ATOM 928 C C . ILE A 1 115 ? -4.512 6.647 2.178 1.00 98.19 115 ILE A C 1
ATOM 930 O O . ILE A 1 115 ? -5.477 6.732 1.419 1.00 98.19 115 ILE A O 1
ATOM 934 N N . THR A 1 116 ? -3.285 7.023 1.841 1.00 96.12 116 THR A N 1
ATOM 935 C CA . THR A 1 116 ? -2.981 7.659 0.558 1.00 96.12 116 THR A CA 1
ATOM 936 C C . THR A 1 116 ? -2.083 6.751 -0.265 1.00 96.12 116 THR A C 1
ATOM 938 O O . THR A 1 116 ? -0.976 6.400 0.142 1.00 96.12 116 THR A O 1
ATOM 941 N N . ILE A 1 117 ? -2.576 6.352 -1.431 1.00 91.38 117 ILE A N 1
ATOM 942 C CA . ILE A 1 117 ? -1.885 5.518 -2.404 1.00 91.38 117 ILE A CA 1
ATOM 943 C C . ILE A 1 117 ? -1.294 6.448 -3.459 1.00 91.38 117 ILE A C 1
ATOM 945 O O . ILE A 1 117 ? -2.008 7.044 -4.265 1.00 91.38 117 ILE A O 1
ATOM 949 N N . PHE A 1 118 ? 0.026 6.566 -3.442 1.00 85.88 118 PHE A N 1
ATOM 950 C CA . PHE A 1 118 ? 0.802 7.245 -4.468 1.00 85.88 118 PHE A CA 1
ATOM 951 C C . PHE A 1 118 ? 1.316 6.225 -5.490 1.00 85.88 118 PHE A C 1
ATOM 953 O O . PHE A 1 118 ? 1.401 5.034 -5.185 1.00 85.88 118 PHE A O 1
ATOM 960 N N . PRO A 1 119 ? 1.778 6.669 -6.673 1.00 81.88 119 PRO A N 1
ATOM 961 C CA . PRO A 1 119 ? 2.372 5.766 -7.661 1.00 81.88 119 PRO A CA 1
ATOM 962 C C . PRO A 1 119 ? 3.530 4.903 -7.126 1.00 81.88 119 PRO A C 1
ATOM 964 O O . PRO A 1 119 ? 3.752 3.794 -7.610 1.00 81.88 119 PRO A O 1
ATOM 967 N N . ASN A 1 120 ? 4.270 5.403 -6.129 1.00 83.62 120 ASN A N 1
ATOM 968 C CA . ASN A 1 120 ? 5.483 4.774 -5.609 1.00 83.62 120 ASN A CA 1
ATOM 969 C C . ASN A 1 120 ? 5.434 4.385 -4.122 1.00 83.62 120 ASN A C 1
ATOM 971 O O . ASN A 1 120 ? 6.426 3.863 -3.617 1.00 83.62 120 ASN A O 1
ATOM 975 N N . ARG A 1 121 ? 4.345 4.649 -3.391 1.00 93.38 121 ARG A N 1
ATOM 976 C CA . ARG A 1 121 ? 4.248 4.366 -1.947 1.00 93.38 121 ARG A CA 1
ATOM 977 C C . ARG A 1 121 ? 2.802 4.377 -1.460 1.00 93.38 121 ARG A C 1
ATOM 979 O O . ARG A 1 121 ? 1.935 4.949 -2.108 1.00 93.38 121 ARG A O 1
ATOM 986 N N . ILE A 1 122 ? 2.572 3.776 -0.302 1.00 97.56 122 ILE A N 1
ATOM 987 C CA . ILE A 1 122 ? 1.301 3.823 0.420 1.00 97.56 122 ILE A CA 1
ATOM 988 C C . ILE A 1 122 ? 1.582 4.407 1.800 1.00 97.56 122 ILE A C 1
ATOM 990 O O . ILE A 1 122 ? 2.476 3.930 2.504 1.00 97.56 122 ILE A O 1
ATOM 994 N N . GLU A 1 123 ? 0.832 5.439 2.166 1.00 98.19 123 GLU A N 1
ATOM 995 C CA . GLU A 1 123 ? 0.915 6.118 3.457 1.00 98.19 123 GLU A CA 1
ATOM 996 C C . GLU A 1 123 ? -0.307 5.762 4.303 1.00 98.19 123 GLU A C 1
ATOM 998 O O . GLU A 1 123 ? -1.440 5.856 3.836 1.00 98.19 123 GLU A O 1
ATOM 1003 N N . PHE A 1 124 ? -0.067 5.349 5.546 1.00 98.25 124 PHE A N 1
ATOM 1004 C CA . PHE A 1 124 ? -1.073 5.052 6.559 1.00 98.25 124 PHE A CA 1
ATOM 1005 C C . PHE A 1 124 ? -0.920 6.066 7.691 1.00 98.25 124 PHE A C 1
ATOM 1007 O O . PHE A 1 124 ? 0.011 5.966 8.489 1.00 98.25 124 PHE A O 1
ATOM 1014 N N . GLU A 1 125 ? -1.829 7.030 7.766 1.00 97.19 125 GLU A N 1
ATOM 1015 C CA . GLU A 1 125 ? -1.783 8.130 8.726 1.00 97.19 125 GLU A CA 1
ATOM 1016 C C . GLU A 1 125 ? -2.993 8.081 9.659 1.00 97.19 125 GLU A C 1
ATOM 1018 O O . GLU A 1 125 ? -4.142 8.161 9.220 1.00 97.19 125 GLU A O 1
ATOM 1023 N N . ASN A 1 126 ? -2.760 7.972 10.965 1.00 94.44 126 ASN A N 1
ATOM 1024 C CA . ASN A 1 126 ? -3.833 7.970 11.953 1.00 94.44 126 ASN A CA 1
ATOM 1025 C C . ASN A 1 126 ? -3.600 8.988 13.082 1.00 94.44 126 ASN A C 1
ATOM 1027 O O . ASN A 1 126 ? -2.457 9.335 13.394 1.00 94.44 126 ASN A O 1
ATOM 1031 N N . PRO A 1 127 ? -4.684 9.460 13.728 1.00 92.75 127 PRO A N 1
ATOM 1032 C CA . PRO A 1 127 ? -4.562 10.201 14.973 1.00 92.75 127 PRO A CA 1
ATOM 1033 C C . PRO A 1 127 ? -4.041 9.292 16.092 1.00 92.75 127 PRO A C 1
ATOM 1035 O O . PRO A 1 127 ? -4.388 8.107 16.178 1.00 92.75 127 PRO A O 1
ATOM 1038 N N . GLY A 1 128 ? -3.247 9.885 16.975 1.00 90.88 128 GLY A N 1
ATOM 1039 C CA . GLY A 1 128 ? -2.591 9.269 18.113 1.00 90.88 128 GLY A CA 1
ATOM 1040 C C . GLY A 1 128 ? -1.133 8.913 17.833 1.00 90.88 128 GLY A C 1
ATOM 1041 O O . GLY A 1 128 ? -0.829 7.765 17.495 1.00 90.88 128 GLY A O 1
ATOM 1042 N N . ALA A 1 129 ? -0.216 9.829 18.135 1.00 90.44 129 ALA A N 1
ATOM 1043 C CA . ALA A 1 129 ? 1.223 9.609 18.055 1.00 90.44 129 ALA A CA 1
ATOM 1044 C C . ALA A 1 129 ? 1.673 8.395 18.892 1.00 90.44 129 ALA A C 1
ATOM 1046 O O . ALA A 1 129 ? 1.067 8.015 19.905 1.00 90.44 129 ALA A O 1
ATOM 1047 N N . SER A 1 130 ? 2.760 7.761 18.464 1.00 87.25 130 SER A N 1
ATOM 1048 C CA . SER A 1 130 ? 3.427 6.686 19.191 1.00 87.25 130 SER A CA 1
ATOM 1049 C C . SER A 1 130 ? 4.096 7.217 20.462 1.00 87.25 130 SER A C 1
ATOM 1051 O O . SER A 1 130 ? 4.801 8.224 20.447 1.00 87.25 130 SER A O 1
ATOM 1053 N N . GLN A 1 131 ? 3.958 6.469 21.562 1.00 82.00 131 GLN A N 1
ATOM 1054 C CA . GLN A 1 131 ? 4.682 6.717 22.820 1.00 82.00 131 GLN A CA 1
ATOM 1055 C C . GLN A 1 131 ? 6.161 6.303 22.753 1.00 82.00 131 GLN A C 1
ATOM 1057 O O . GLN A 1 131 ? 6.940 6.603 23.658 1.00 82.00 131 GLN A O 1
ATOM 1062 N N . TYR A 1 132 ? 6.545 5.559 21.717 1.00 82.81 132 TYR A N 1
ATOM 1063 C CA . TYR A 1 132 ? 7.929 5.190 21.463 1.00 82.81 132 TYR A CA 1
ATOM 1064 C C . TYR A 1 132 ? 8.551 6.118 20.420 1.00 82.81 132 TYR A C 1
ATOM 1066 O O . TYR A 1 132 ? 7.912 6.346 19.389 1.00 82.81 132 TYR A O 1
ATOM 1074 N N . PRO A 1 133 ? 9.803 6.566 20.639 1.00 85.06 133 PRO A N 1
ATOM 1075 C CA . PRO A 1 133 ? 10.581 7.251 19.615 1.00 85.06 133 PRO A CA 1
ATOM 1076 C C . PRO A 1 133 ? 10.696 6.405 18.345 1.00 85.06 133 PRO A C 1
ATOM 1078 O O . PRO A 1 133 ? 10.791 5.172 18.422 1.00 85.06 133 PRO A O 1
ATOM 1081 N N . VAL A 1 134 ? 10.717 7.067 17.190 1.00 85.81 134 VAL A N 1
ATOM 1082 C CA . VAL A 1 134 ? 10.782 6.422 15.870 1.00 85.81 134 VAL A CA 1
ATOM 1083 C C . VAL A 1 134 ? 12.011 5.521 15.759 1.00 85.81 134 VAL A C 1
ATOM 1085 O O . VAL A 1 134 ? 11.912 4.390 15.287 1.00 85.81 134 VAL A O 1
ATOM 1088 N N . GLU A 1 135 ? 13.151 5.955 16.292 1.00 84.81 135 GLU A N 1
ATOM 1089 C CA . GLU A 1 135 ? 14.409 5.204 16.266 1.00 84.81 135 GLU A CA 1
ATOM 1090 C C . GLU A 1 135 ? 14.242 3.852 16.956 1.00 84.81 135 GLU A C 1
ATOM 1092 O O . GLU A 1 135 ? 14.732 2.829 16.479 1.00 84.81 135 GLU A O 1
ATOM 1097 N N . LYS A 1 136 ? 13.491 3.814 18.061 1.00 83.88 136 LYS A N 1
ATOM 1098 C CA . LYS A 1 136 ? 13.218 2.576 18.793 1.00 83.88 136 LYS A CA 1
ATOM 1099 C C . LYS A 1 136 ? 12.283 1.652 18.019 1.00 83.88 136 LYS A C 1
ATOM 1101 O O . LYS A 1 136 ? 12.472 0.439 18.066 1.00 83.88 136 LYS A O 1
ATOM 1106 N N . LEU A 1 137 ? 11.304 2.202 17.301 1.00 82.56 137 LEU A N 1
ATOM 1107 C CA . LEU A 1 137 ? 10.419 1.435 16.418 1.00 82.56 137 LEU A CA 1
ATOM 1108 C C . LEU A 1 137 ? 11.173 0.842 15.215 1.00 82.56 137 LEU A C 1
ATOM 1110 O O . LEU A 1 137 ? 10.846 -0.254 14.764 1.00 82.56 137 LEU A O 1
ATOM 1114 N N . LEU A 1 138 ? 12.2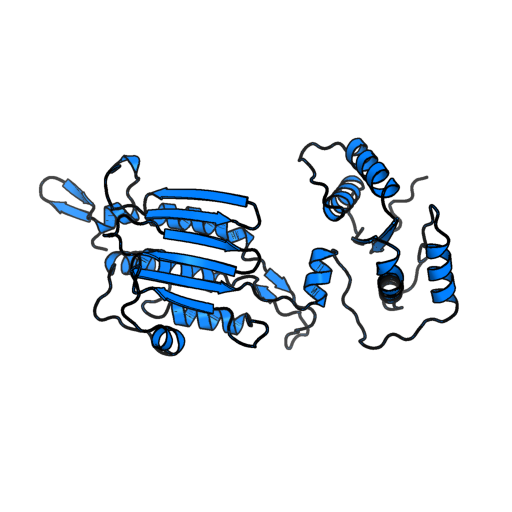02 1.531 14.721 1.00 81.38 138 LEU A N 1
ATOM 1115 C CA . LEU A 1 138 ? 13.003 1.090 13.577 1.00 81.38 138 LEU A CA 1
ATOM 1116 C C . LEU A 1 138 ? 14.169 0.168 13.947 1.00 81.38 138 LEU A C 1
ATOM 1118 O O . LEU A 1 138 ? 14.686 -0.515 13.070 1.00 81.38 138 LEU A O 1
ATOM 1122 N N . THR A 1 139 ? 14.591 0.119 15.211 1.00 79.38 139 THR A N 1
ATOM 1123 C CA . THR A 1 139 ? 15.775 -0.658 15.635 1.00 79.38 139 THR A CA 1
ATOM 1124 C C . THR A 1 139 ? 15.447 -1.894 16.457 1.00 79.38 139 THR A C 1
ATOM 1126 O O . THR A 1 139 ? 16.309 -2.752 16.619 1.00 79.38 139 THR A O 1
ATOM 1129 N N . TYR A 1 140 ? 14.220 -2.043 16.965 1.00 76.56 140 TYR A N 1
ATOM 1130 C CA . TYR A 1 140 ? 13.914 -3.195 17.808 1.00 76.56 140 TYR A CA 1
ATOM 1131 C C . TYR A 1 140 ? 13.988 -4.515 17.027 1.00 76.56 140 TYR A C 1
ATOM 1133 O O . TYR A 1 140 ? 13.488 -4.634 15.908 1.00 76.56 140 TYR A O 1
ATOM 1141 N N . GLU A 1 141 ? 14.590 -5.522 17.656 1.00 67.75 141 GLU A N 1
ATOM 1142 C CA . GLU A 1 141 ? 14.698 -6.895 17.133 1.00 67.75 141 GLU A CA 1
ATOM 1143 C C . GLU A 1 141 ? 13.827 -7.888 17.920 1.00 67.75 141 GLU A C 1
ATOM 1145 O O . GLU A 1 141 ? 13.709 -9.059 17.573 1.00 67.75 141 GLU A O 1
ATOM 1150 N N . LYS A 1 142 ? 13.210 -7.427 19.014 1.00 62.78 142 LYS A N 1
ATOM 1151 C CA . LYS A 1 142 ? 12.346 -8.219 19.900 1.00 62.78 142 LYS A CA 1
ATOM 1152 C C . LYS A 1 142 ? 11.017 -7.504 20.109 1.00 62.78 142 LYS A C 1
ATOM 1154 O O . LYS A 1 142 ? 11.040 -6.277 20.173 1.00 62.78 142 LYS A O 1
ATOM 1159 N N . PRO A 1 143 ? 9.893 -8.232 20.271 1.00 61.16 143 PRO A N 1
ATOM 1160 C CA . PRO A 1 143 ? 8.582 -7.616 20.425 1.00 61.16 143 PRO A CA 1
ATOM 1161 C C . PRO A 1 143 ? 8.607 -6.467 21.434 1.00 61.16 143 PRO A C 1
ATOM 1163 O O . PRO A 1 143 ? 9.037 -6.637 22.579 1.00 61.16 143 PRO A O 1
ATOM 1166 N N . LEU A 1 144 ? 8.141 -5.294 21.013 1.00 63.97 144 LEU A N 1
ATOM 1167 C CA . LEU A 1 144 ? 7.892 -4.214 21.952 1.00 63.97 144 LEU A CA 1
ATOM 1168 C C . LEU A 1 144 ? 6.617 -4.578 22.709 1.00 63.97 144 LEU A C 1
ATOM 1170 O O . LEU A 1 144 ? 5.551 -4.739 22.116 1.00 63.97 144 LEU A O 1
ATOM 1174 N N . HIS A 1 145 ? 6.731 -4.727 24.026 1.00 64.56 145 HIS A N 1
ATOM 1175 C CA . HIS A 1 145 ? 5.589 -4.903 24.914 1.00 64.56 145 HIS A CA 1
ATOM 1176 C C . HIS A 1 145 ? 5.258 -3.547 25.552 1.00 64.56 145 HIS A C 1
ATOM 1178 O O . HIS A 1 145 ? 5.772 -3.246 26.634 1.00 64.56 145 HIS A O 1
ATOM 1184 N N . PRO A 1 146 ? 4.443 -2.694 24.895 1.00 61.22 146 PRO A N 1
ATOM 1185 C CA . PRO A 1 146 ? 3.967 -1.469 25.518 1.00 61.22 146 PRO A CA 1
ATOM 1186 C C . PRO A 1 146 ? 3.277 -1.791 26.836 1.00 61.22 146 PRO A C 1
ATOM 1188 O O . PRO A 1 146 ? 2.348 -2.600 26.872 1.00 61.22 146 PRO A O 1
ATOM 1191 N N . LYS A 1 147 ? 3.732 -1.134 27.912 1.00 54.00 147 LYS A N 1
ATOM 1192 C CA . LYS A 1 147 ? 3.078 -1.190 29.228 1.00 54.00 147 LYS A CA 1
ATOM 1193 C C . LYS A 1 147 ? 1.631 -0.689 29.141 1.00 54.00 147 LYS A C 1
ATOM 1195 O O . LYS A 1 147 ? 0.768 -1.242 29.809 1.00 54.00 147 LYS A O 1
ATOM 1200 N N . ASN A 1 148 ? 1.369 0.284 28.262 1.00 60.88 148 ASN A N 1
ATOM 1201 C CA . ASN A 1 148 ? 0.050 0.862 28.020 1.00 60.88 148 ASN A CA 1
ATOM 1202 C C . ASN A 1 148 ? -0.331 0.708 26.542 1.00 60.88 148 ASN A C 1
ATOM 1204 O O . ASN A 1 148 ? 0.182 1.411 25.676 1.00 60.88 148 ASN A O 1
ATOM 1208 N N . ARG A 1 149 ? -1.236 -0.225 26.241 1.00 73.75 149 ARG A N 1
ATOM 1209 C CA . ARG A 1 149 ? -1.845 -0.361 24.909 1.00 73.75 149 ARG A CA 1
ATOM 1210 C C . ARG A 1 149 ? -3.077 0.540 24.860 1.00 73.75 149 ARG A C 1
ATOM 1212 O O . ARG A 1 149 ? -3.913 0.407 25.749 1.00 73.75 149 ARG A O 1
ATOM 1219 N N . ARG A 1 150 ? -3.225 1.394 23.835 1.00 81.00 150 ARG A N 1
ATOM 1220 C CA . ARG A 1 150 ? -4.461 2.189 23.648 1.00 81.00 150 ARG A CA 1
ATOM 1221 C C . ARG A 1 150 ? -5.681 1.276 23.512 1.00 81.00 150 ARG A C 1
ATOM 1223 O O . ARG A 1 150 ? -6.627 1.387 24.281 1.00 81.00 150 ARG A O 1
ATOM 1230 N N . ASN A 1 151 ? -5.615 0.307 22.596 1.00 86.00 151 ASN A N 1
ATOM 1231 C CA . ASN A 1 151 ? -6.764 -0.529 22.237 1.00 86.00 151 ASN A CA 1
ATOM 1232 C C . ASN A 1 151 ? -6.489 -2.037 22.435 1.00 86.00 151 ASN A C 1
ATOM 1234 O O . ASN A 1 151 ? -6.485 -2.803 21.469 1.00 86.00 151 ASN A O 1
ATOM 1238 N N . PRO A 1 152 ? -6.280 -2.519 23.679 1.00 83.38 152 PRO A N 1
ATOM 1239 C CA . PRO A 1 152 ? -5.908 -3.913 23.940 1.00 83.38 152 PRO A CA 1
ATOM 1240 C C . PRO A 1 152 ? -6.997 -4.911 23.525 1.00 83.38 152 PRO A C 1
ATOM 1242 O O . PRO A 1 152 ? -6.684 -6.020 23.107 1.00 83.38 152 PRO A O 1
ATOM 1245 N N . ARG A 1 153 ? -8.279 -4.523 23.604 1.00 84.44 153 ARG A N 1
ATOM 1246 C CA . ARG A 1 153 ? -9.395 -5.386 23.185 1.00 84.44 153 ARG A CA 1
ATOM 1247 C C . ARG A 1 153 ? -9.462 -5.556 21.669 1.00 84.44 153 ARG A C 1
ATOM 1249 O O . ARG A 1 153 ? -9.768 -6.652 21.220 1.00 84.44 153 ARG A O 1
ATOM 1256 N N . LEU A 1 154 ? -9.166 -4.503 20.902 1.00 83.88 154 LEU A N 1
ATOM 1257 C CA . LEU A 1 154 ? -9.124 -4.588 19.439 1.00 83.88 154 LEU A CA 1
ATOM 1258 C C . LEU A 1 154 ? -7.974 -5.493 19.009 1.00 83.88 154 LEU A C 1
ATOM 1260 O O . LEU A 1 154 ? -8.190 -6.410 18.225 1.00 83.88 154 LEU A O 1
ATOM 1264 N N . LEU A 1 155 ? -6.786 -5.284 19.588 1.00 82.00 155 LEU A N 1
ATOM 1265 C CA . LEU A 1 155 ? -5.624 -6.130 19.327 1.00 82.00 155 LEU A CA 1
ATOM 1266 C C . LEU A 1 155 ? -5.928 -7.607 19.607 1.00 82.00 155 LEU A C 1
ATOM 1268 O O . LEU A 1 155 ? -5.658 -8.448 18.755 1.00 82.00 155 LEU A O 1
ATOM 1272 N N . GLN A 1 156 ? -6.543 -7.909 20.757 1.00 81.75 156 GLN A N 1
ATOM 1273 C CA . GLN A 1 156 ? -6.924 -9.277 21.110 1.00 81.75 156 GLN A CA 1
ATOM 1274 C C . GLN A 1 156 ? -7.877 -9.890 20.079 1.00 81.75 156 GLN A C 1
ATOM 1276 O O . GLN A 1 156 ? -7.686 -11.029 19.678 1.00 81.75 156 GLN A O 1
ATOM 1281 N N . VAL A 1 157 ? -8.894 -9.153 19.627 1.00 82.25 157 VAL A N 1
ATOM 1282 C CA . VAL A 1 157 ? -9.868 -9.681 18.659 1.00 82.25 157 VAL A CA 1
ATOM 1283 C C . VAL A 1 157 ? -9.246 -9.897 17.286 1.00 82.25 157 VAL A C 1
ATOM 1285 O O . VAL A 1 157 ? -9.487 -10.932 16.671 1.00 82.25 157 VAL A O 1
ATOM 1288 N N . LEU A 1 158 ? -8.434 -8.958 16.799 1.00 79.69 158 LEU A N 1
ATOM 1289 C CA . LEU A 1 158 ? -7.746 -9.120 15.514 1.00 79.69 158 LEU A CA 1
ATOM 1290 C C . LEU A 1 158 ? -6.747 -10.285 15.557 1.00 79.69 158 LEU A C 1
ATOM 1292 O O . LEU A 1 158 ? -6.608 -11.010 14.578 1.00 79.69 158 LEU A O 1
ATOM 1296 N N . HIS A 1 159 ? -6.114 -10.519 16.707 1.00 78.25 159 HIS A N 1
ATOM 1297 C CA . HIS A 1 159 ? -5.304 -11.711 16.936 1.00 78.25 159 HIS A CA 1
ATOM 1298 C C . HIS A 1 159 ? -6.153 -12.996 16.940 1.00 78.25 159 HIS A C 1
ATOM 1300 O O . HIS A 1 159 ? -5.854 -13.938 16.213 1.00 78.25 159 HIS A O 1
ATOM 1306 N N . ASP A 1 160 ? -7.244 -13.032 17.710 1.00 78.62 160 ASP A N 1
ATOM 1307 C CA . ASP A 1 160 ? -8.103 -14.218 17.846 1.00 78.62 160 ASP A CA 1
ATOM 1308 C C . ASP A 1 160 ? -8.818 -14.596 16.535 1.00 78.62 160 ASP A C 1
ATOM 1310 O O . ASP A 1 160 ? -9.138 -15.762 16.316 1.00 78.62 160 ASP A O 1
ATOM 1314 N N . THR A 1 161 ? -9.069 -13.621 15.659 1.00 73.75 161 THR A N 1
ATOM 1315 C CA . THR A 1 161 ? -9.670 -13.828 14.327 1.00 73.75 161 THR A CA 1
ATOM 1316 C C . THR A 1 161 ? -8.649 -14.223 13.257 1.00 73.75 161 THR A C 1
ATOM 1318 O O . THR A 1 161 ? -9.034 -14.491 12.123 1.00 73.75 161 THR A O 1
ATOM 1321 N N . GLY A 1 162 ? -7.356 -14.273 13.596 1.00 72.25 162 GLY A N 1
ATOM 1322 C CA . GLY A 1 162 ? -6.280 -14.592 12.656 1.00 72.25 162 GLY A CA 1
ATOM 1323 C C . GLY A 1 162 ? -5.917 -13.456 11.694 1.00 72.25 162 GLY A C 1
ATOM 1324 O O . GLY A 1 162 ? -5.053 -13.648 10.842 1.00 72.25 162 GLY A O 1
ATOM 1325 N N . LEU A 1 163 ? -6.523 -12.271 11.847 1.00 70.31 163 LEU A N 1
ATOM 1326 C CA . LEU A 1 163 ? -6.189 -11.065 11.078 1.00 70.31 163 LEU A CA 1
ATOM 1327 C C . LEU A 1 163 ? -4.840 -10.455 11.501 1.00 70.31 163 LEU A C 1
ATOM 1329 O O . LEU A 1 163 ? -4.277 -9.642 10.777 1.00 70.31 163 LEU A O 1
ATOM 1333 N N . ASN A 1 164 ? -4.301 -10.863 12.654 1.00 67.19 164 ASN A N 1
ATOM 1334 C CA . ASN A 1 164 ? -2.938 -10.584 13.101 1.00 67.19 164 ASN A CA 1
ATOM 1335 C C . ASN A 1 164 ? -2.307 -11.875 13.639 1.00 67.19 164 ASN A C 1
ATOM 1337 O O . ASN A 1 164 ? -2.947 -12.601 14.397 1.00 67.19 164 ASN A O 1
ATOM 1341 N N . GLN A 1 165 ? -1.050 -12.163 13.284 1.00 56.25 165 GLN A N 1
ATOM 1342 C CA . GLN A 1 165 ? -0.410 -13.407 13.711 1.00 56.25 165 GLN A CA 1
ATOM 1343 C C . GLN A 1 165 ? 0.351 -13.322 15.041 1.00 56.25 165 GLN A C 1
ATOM 1345 O O . GLN A 1 165 ? 0.588 -14.392 15.590 1.00 56.25 165 GLN A O 1
ATOM 1350 N N . ARG A 1 166 ? 0.751 -12.146 15.578 1.00 56.94 166 ARG A N 1
ATOM 1351 C CA . ARG A 1 166 ? 1.409 -12.014 16.912 1.00 56.94 166 ARG A CA 1
ATOM 1352 C C . ARG A 1 166 ? 1.561 -10.558 17.402 1.00 56.94 166 ARG A C 1
ATOM 1354 O O . ARG A 1 166 ? 2.029 -9.685 16.680 1.00 56.94 166 ARG A O 1
ATOM 1361 N N . GLU A 1 167 ? 1.321 -10.326 18.695 1.00 58.25 167 GLU A N 1
ATOM 1362 C CA . GLU A 1 167 ? 1.441 -9.004 19.336 1.00 58.25 167 GLU A CA 1
ATOM 1363 C C . GLU A 1 167 ? 2.871 -8.418 19.348 1.00 58.25 167 GLU A C 1
ATOM 1365 O O . GLU A 1 167 ? 3.859 -9.132 19.533 1.00 58.25 167 GLU A O 1
ATOM 1370 N N . GLY A 1 168 ? 2.983 -7.088 19.228 1.00 62.69 168 GLY A N 1
ATOM 1371 C CA . GLY A 1 168 ? 4.222 -6.337 19.494 1.00 62.69 168 GLY A CA 1
ATOM 1372 C C . GLY A 1 168 ? 5.323 -6.467 18.437 1.00 62.69 168 GLY A C 1
ATOM 1373 O O . GLY A 1 168 ? 6.415 -5.936 18.634 1.00 62.69 168 GLY A O 1
ATOM 1374 N N . ARG A 1 169 ? 5.050 -7.163 17.326 1.00 74.25 169 ARG A N 1
ATOM 1375 C CA . ARG A 1 169 ? 5.989 -7.361 16.210 1.00 74.25 169 ARG A CA 1
ATOM 1376 C C . ARG A 1 169 ? 5.549 -6.740 14.891 1.00 74.25 169 ARG A C 1
ATOM 1378 O O . ARG A 1 169 ? 6.263 -6.931 13.920 1.00 74.25 169 ARG A O 1
ATOM 1385 N N . GLY A 1 170 ? 4.441 -5.997 14.841 1.00 83.06 170 GLY A N 1
ATOM 1386 C CA . GLY A 1 170 ? 3.887 -5.487 13.578 1.00 83.06 170 GLY A CA 1
ATOM 1387 C C . GLY A 1 170 ? 4.933 -4.768 12.717 1.00 83.06 170 GLY A C 1
ATOM 1388 O O . GLY A 1 170 ? 5.209 -5.186 11.601 1.00 83.06 170 GLY A O 1
ATOM 1389 N N . ILE A 1 171 ? 5.615 -3.756 13.268 1.00 89.31 171 ILE A N 1
ATOM 1390 C CA . ILE A 1 171 ? 6.671 -3.018 12.540 1.00 89.31 171 ILE A CA 1
ATOM 1391 C C . ILE A 1 171 ? 7.893 -3.900 12.222 1.00 89.31 171 ILE A C 1
ATOM 1393 O O . ILE A 1 171 ? 8.448 -3.801 11.132 1.00 89.31 171 ILE A O 1
ATOM 1397 N N . TYR A 1 172 ? 8.312 -4.781 13.133 1.00 88.12 172 TYR A N 1
ATOM 1398 C CA . TYR A 1 172 ? 9.409 -5.723 12.888 1.00 88.12 172 TYR A CA 1
ATOM 1399 C C . TYR A 1 172 ? 9.089 -6.658 11.724 1.00 88.12 172 TYR A C 1
ATOM 1401 O O . TYR A 1 172 ? 9.936 -6.883 10.870 1.00 88.12 172 TYR A O 1
ATOM 1409 N N . ARG A 1 173 ? 7.851 -7.142 11.653 1.00 89.25 173 ARG A N 1
ATOM 1410 C CA . ARG A 1 173 ? 7.387 -8.019 10.589 1.00 89.25 173 ARG A CA 1
ATOM 1411 C C . ARG A 1 173 ? 7.287 -7.287 9.259 1.00 89.25 173 ARG A C 1
ATOM 1413 O O . ARG A 1 173 ? 7.746 -7.815 8.259 1.00 89.25 173 ARG A O 1
ATOM 1420 N N . ILE A 1 174 ? 6.790 -6.048 9.250 1.00 93.75 174 ILE A N 1
ATOM 1421 C CA . ILE A 1 174 ? 6.850 -5.189 8.058 1.00 93.75 174 ILE A CA 1
ATOM 1422 C C . ILE A 1 174 ? 8.302 -5.083 7.568 1.00 93.75 174 ILE A C 1
ATOM 1424 O O . ILE A 1 174 ? 8.569 -5.292 6.390 1.00 93.75 174 ILE A O 1
ATOM 1428 N N . ARG A 1 175 ? 9.260 -4.828 8.470 1.00 93.50 175 ARG A N 1
ATOM 1429 C CA . ARG A 1 175 ? 10.688 -4.765 8.117 1.00 93.50 175 ARG A CA 1
ATOM 1430 C C . ARG A 1 175 ? 11.224 -6.093 7.582 1.00 93.50 175 ARG A C 1
ATOM 1432 O O . ARG A 1 175 ? 11.993 -6.084 6.629 1.00 93.50 175 ARG A O 1
ATOM 1439 N N . GLU A 1 176 ? 10.867 -7.212 8.201 1.00 92.75 176 GLU A N 1
ATOM 1440 C CA . GLU A 1 176 ? 11.284 -8.555 7.786 1.00 92.75 176 GLU A CA 1
ATOM 1441 C C . GLU A 1 176 ? 10.790 -8.872 6.369 1.00 92.75 176 GLU A C 1
ATOM 1443 O O . GLU A 1 176 ? 11.594 -9.194 5.499 1.00 92.75 176 GLU A O 1
ATOM 1448 N N . GLU A 1 177 ? 9.500 -8.672 6.107 1.00 94.81 177 GLU A N 1
ATOM 1449 C CA . GLU A 1 177 ? 8.878 -8.917 4.802 1.00 94.81 177 GLU A CA 1
ATOM 1450 C C . GLU A 1 177 ? 9.454 -8.006 3.710 1.00 94.81 177 GLU A C 1
ATOM 1452 O O . GLU A 1 177 ? 9.745 -8.460 2.604 1.00 94.81 177 GLU A O 1
ATOM 1457 N N . LEU A 1 178 ? 9.695 -6.726 4.019 1.00 96.00 178 LEU A N 1
ATOM 1458 C CA . LEU A 1 178 ? 10.335 -5.804 3.078 1.00 96.00 178 LEU A CA 1
ATOM 1459 C C . LEU A 1 178 ? 11.795 -6.183 2.791 1.00 96.00 178 LEU A C 1
ATOM 1461 O O . LEU A 1 178 ? 12.238 -6.022 1.658 1.00 96.00 178 LEU A O 1
ATOM 1465 N N . ASN A 1 179 ? 12.538 -6.705 3.774 1.00 94.62 179 ASN A N 1
ATOM 1466 C CA . ASN A 1 179 ? 13.898 -7.206 3.550 1.00 94.62 179 ASN A CA 1
ATOM 1467 C C . ASN A 1 179 ? 13.897 -8.485 2.704 1.00 94.62 179 ASN A C 1
ATOM 1469 O O . ASN A 1 179 ? 14.678 -8.586 1.763 1.00 94.62 179 ASN A O 1
ATOM 1473 N N . LEU A 1 180 ? 13.006 -9.440 2.991 1.00 93.25 180 LEU A N 1
ATOM 1474 C CA . LEU A 1 180 ? 12.859 -10.670 2.200 1.00 93.25 180 LEU A CA 1
ATOM 1475 C C . LEU A 1 180 ? 12.483 -10.372 0.742 1.00 93.25 180 LEU A C 1
ATOM 1477 O O . LEU A 1 180 ? 12.944 -11.060 -0.170 1.00 93.25 180 LEU A O 1
ATOM 1481 N N . ASN A 1 181 ? 11.676 -9.330 0.533 1.00 93.69 181 ASN A N 1
ATOM 1482 C CA . ASN A 1 181 ? 11.291 -8.827 -0.781 1.00 93.69 181 ASN A CA 1
ATOM 1483 C C . ASN A 1 181 ? 12.331 -7.883 -1.414 1.00 93.69 181 ASN A C 1
ATOM 1485 O O . ASN A 1 181 ? 12.157 -7.437 -2.549 1.00 93.69 181 ASN A O 1
ATOM 1489 N N . GLU A 1 182 ? 13.409 -7.548 -0.706 1.00 92.31 182 GLU A N 1
ATOM 1490 C CA . GLU A 1 182 ? 14.439 -6.607 -1.156 1.00 92.31 182 GLU A CA 1
ATOM 1491 C C . GLU A 1 182 ? 13.839 -5.253 -1.603 1.00 92.31 182 GLU A C 1
ATOM 1493 O O . GLU A 1 182 ? 14.185 -4.699 -2.652 1.00 92.31 182 GLU A O 1
ATOM 1498 N N . SER A 1 183 ? 12.868 -4.741 -0.843 1.00 92.44 183 SER A N 1
ATOM 1499 C CA . SER A 1 183 ? 12.203 -3.455 -1.084 1.00 92.44 183 SER A CA 1
ATOM 1500 C C . SER A 1 183 ? 13.074 -2.296 -0.596 1.00 92.44 183 SER A C 1
ATOM 1502 O O . SER A 1 183 ? 12.774 -1.677 0.426 1.00 92.44 183 SER A O 1
ATOM 1504 N N . TYR A 1 184 ? 14.164 -2.011 -1.307 1.00 89.31 184 TYR A N 1
ATOM 1505 C CA . TYR A 1 184 ? 15.074 -0.904 -1.001 1.00 89.31 184 TYR A CA 1
ATOM 1506 C C . TYR A 1 184 ? 14.827 0.310 -1.902 1.00 89.31 184 TYR A C 1
ATOM 1508 O O . TYR A 1 184 ? 14.417 0.183 -3.057 1.00 89.31 184 TYR A O 1
ATOM 1516 N N . LEU A 1 185 ? 15.089 1.493 -1.354 1.00 83.69 185 LEU A N 1
ATOM 1517 C CA . LEU A 1 185 ? 15.135 2.756 -2.079 1.00 83.69 185 LEU A CA 1
ATOM 1518 C C . LEU A 1 185 ? 16.466 2.896 -2.827 1.00 83.69 185 LEU A C 1
ATOM 1520 O O . LEU A 1 185 ? 17.423 2.162 -2.580 1.00 83.69 185 LEU A O 1
ATOM 1524 N N . SER A 1 186 ? 16.552 3.884 -3.718 1.00 79.00 186 SER A N 1
ATOM 1525 C CA . SER A 1 186 ? 17.759 4.155 -4.511 1.00 79.00 186 SER A CA 1
ATOM 1526 C C . SER A 1 186 ? 18.993 4.507 -3.672 1.00 79.00 186 SER A C 1
ATOM 1528 O O . SER A 1 186 ? 20.113 4.338 -4.140 1.00 79.00 186 SER A O 1
ATOM 1530 N N . ASP A 1 187 ? 18.805 4.993 -2.443 1.00 79.81 187 ASP A N 1
ATOM 1531 C CA . ASP A 1 187 ? 19.883 5.276 -1.487 1.00 79.81 187 ASP A CA 1
ATOM 1532 C C . ASP A 1 187 ? 20.278 4.052 -0.632 1.00 79.81 187 ASP A C 1
ATOM 1534 O O . ASP A 1 187 ? 21.087 4.172 0.288 1.00 79.81 187 ASP A O 1
ATOM 1538 N N . GLY A 1 188 ? 19.706 2.878 -0.920 1.00 84.44 188 GLY A N 1
ATOM 1539 C CA . GLY A 1 188 ? 19.967 1.620 -0.224 1.00 84.44 188 GLY A CA 1
ATOM 1540 C C . GLY A 1 188 ? 19.206 1.445 1.092 1.00 84.44 188 GLY A C 1
ATOM 1541 O O . GLY A 1 188 ? 19.338 0.400 1.731 1.00 84.44 188 GLY A O 1
ATOM 1542 N N . LYS A 1 189 ? 18.398 2.422 1.524 1.00 89.06 189 LYS A N 1
ATOM 1543 C CA . LYS A 1 189 ? 17.564 2.266 2.724 1.00 89.06 189 LYS A CA 1
ATOM 1544 C C . LYS A 1 189 ? 16.368 1.371 2.444 1.00 89.06 189 LYS A C 1
ATOM 1546 O O . LYS A 1 189 ? 15.868 1.299 1.325 1.00 89.06 189 LYS A O 1
ATOM 1551 N N . LEU A 1 190 ? 15.874 0.703 3.482 1.00 93.81 190 LEU A N 1
ATOM 1552 C CA . LEU A 1 190 ? 14.629 -0.055 3.397 1.00 93.81 190 LEU A CA 1
ATOM 1553 C C . LEU A 1 190 ? 13.468 0.895 3.068 1.00 93.81 190 LEU A C 1
ATOM 1555 O O . LEU A 1 190 ? 13.392 1.983 3.635 1.00 93.81 190 LEU A O 1
ATOM 1559 N N . GLY A 1 191 ? 12.556 0.473 2.193 1.00 94.56 191 GLY A N 1
ATOM 1560 C CA . GLY A 1 191 ? 11.369 1.214 1.760 1.00 94.56 191 GLY A CA 1
ATOM 1561 C C . GLY A 1 191 ? 10.285 1.339 2.833 1.00 94.56 191 GLY A C 1
ATOM 1562 O O . GLY A 1 191 ? 9.117 1.073 2.565 1.00 94.56 191 GLY A O 1
ATOM 1563 N N . LEU A 1 192 ? 10.671 1.714 4.050 1.00 96.69 192 LEU A N 1
ATOM 1564 C CA . LEU A 1 192 ? 9.808 1.946 5.198 1.00 96.69 192 LEU A CA 1
ATOM 1565 C C . LEU A 1 192 ? 10.216 3.258 5.865 1.00 96.69 192 LEU A C 1
ATOM 1567 O O . LEU A 1 192 ? 11.350 3.396 6.321 1.00 96.69 192 LEU A O 1
ATOM 1571 N N . VAL A 1 193 ? 9.273 4.187 5.976 1.00 94.44 193 VAL A N 1
ATOM 1572 C CA . VAL A 1 193 ? 9.437 5.437 6.726 1.00 94.44 193 VAL A CA 1
ATOM 1573 C C . VAL A 1 193 ? 8.351 5.504 7.791 1.00 94.44 193 VAL A C 1
ATOM 1575 O O . VAL A 1 193 ? 7.217 5.088 7.563 1.00 94.44 193 VAL A O 1
ATOM 1578 N N . ILE A 1 194 ? 8.719 5.973 8.979 1.00 94.94 194 ILE A N 1
ATOM 1579 C CA . ILE A 1 194 ? 7.793 6.210 10.083 1.00 94.94 194 ILE A CA 1
ATOM 1580 C C . ILE A 1 194 ? 8.003 7.643 10.542 1.00 94.94 194 ILE A C 1
ATOM 1582 O O . ILE A 1 194 ? 9.131 8.029 10.849 1.00 94.94 194 ILE A O 1
ATOM 1586 N N . GLU A 1 195 ? 6.919 8.397 10.635 1.00 94.06 195 GLU A N 1
ATOM 1587 C CA . GLU A 1 195 ? 6.914 9.755 11.163 1.00 94.06 195 GLU A CA 1
ATOM 1588 C C . GLU A 1 195 ? 5.971 9.812 12.361 1.00 94.06 195 GLU A C 1
ATOM 1590 O O . GLU A 1 195 ? 4.885 9.228 12.363 1.00 94.06 195 GLU A O 1
ATOM 1595 N N . ASN A 1 196 ? 6.422 10.479 13.418 1.00 92.69 196 ASN A N 1
ATOM 1596 C CA . ASN A 1 196 ? 5.665 10.636 14.649 1.00 92.69 196 ASN A CA 1
ATOM 1597 C C . ASN A 1 196 ? 5.498 12.133 14.913 1.00 92.69 196 ASN A C 1
ATOM 1599 O O . ASN A 1 196 ? 6.358 12.752 15.541 1.00 92.69 196 ASN A O 1
ATOM 1603 N N . ASP A 1 197 ? 4.425 12.710 14.377 1.00 91.56 197 ASP A N 1
ATOM 1604 C CA . ASP A 1 197 ? 4.098 14.130 14.499 1.00 91.56 197 ASP A CA 1
ATOM 1605 C C . ASP A 1 197 ? 3.501 14.376 15.892 1.00 91.56 197 ASP A C 1
ATOM 1607 O O . ASP A 1 197 ? 2.310 14.179 16.136 1.00 91.56 197 ASP A O 1
ATOM 1611 N N . LEU A 1 198 ? 4.361 14.759 16.838 1.00 89.94 198 LEU A N 1
ATOM 1612 C CA . LEU A 1 198 ? 3.959 15.051 18.215 1.00 89.94 198 LEU A CA 1
ATOM 1613 C C . LEU A 1 198 ? 3.141 16.345 18.332 1.00 89.94 198 LEU A C 1
ATOM 1615 O O . LEU A 1 198 ? 2.415 16.498 19.310 1.00 89.94 198 LEU A O 1
ATOM 1619 N N . GLU A 1 199 ? 3.258 17.269 17.373 1.00 89.88 199 GLU A N 1
ATOM 1620 C CA . GLU A 1 199 ? 2.531 18.543 17.398 1.00 89.88 199 GLU A CA 1
ATOM 1621 C C . GLU A 1 199 ? 1.070 18.348 16.998 1.00 89.88 199 GLU A C 1
ATOM 1623 O O . GLU A 1 199 ? 0.173 18.907 17.629 1.00 89.88 199 GLU A O 1
ATOM 1628 N N . ARG A 1 200 ? 0.825 17.523 15.974 1.00 90.25 200 ARG A N 1
ATOM 1629 C CA . ARG A 1 200 ? -0.526 17.173 15.513 1.00 90.25 200 ARG A CA 1
ATOM 1630 C C . ARG A 1 200 ? -1.095 15.916 16.170 1.00 90.25 200 ARG A C 1
ATOM 1632 O O . ARG A 1 200 ? -2.222 15.546 15.859 1.00 90.25 200 ARG A O 1
ATOM 1639 N N . ASP A 1 201 ? -0.327 15.271 17.049 1.00 93.50 201 ASP A N 1
ATOM 1640 C CA . ASP A 1 201 ? -0.622 13.959 17.636 1.00 93.50 201 ASP A CA 1
ATOM 1641 C C . ASP A 1 201 ? -0.987 12.922 16.562 1.00 93.50 201 ASP A C 1
ATOM 1643 O O . ASP A 1 201 ? -2.051 12.305 16.590 1.00 93.50 201 ASP A O 1
ATOM 1647 N N . ARG A 1 202 ? -0.107 12.746 15.572 1.00 94.31 202 ARG A N 1
ATOM 1648 C CA . ARG A 1 202 ? -0.315 11.827 14.449 1.00 94.31 202 ARG A CA 1
ATOM 1649 C C . ARG A 1 202 ? 0.846 10.870 14.260 1.00 94.31 202 ARG A C 1
ATOM 1651 O O . ARG A 1 202 ? 2.005 11.183 14.528 1.00 94.31 202 ARG A O 1
ATOM 1658 N N . PHE A 1 203 ? 0.516 9.684 13.773 1.00 94.94 203 PHE A N 1
ATOM 1659 C CA . PHE A 1 203 ? 1.485 8.670 13.398 1.00 94.94 203 PHE A CA 1
ATOM 1660 C C . PHE A 1 203 ? 1.303 8.325 11.923 1.00 94.94 203 PHE A C 1
ATOM 1662 O O . PHE A 1 203 ? 0.197 8.002 11.485 1.00 94.94 203 PHE A O 1
ATOM 1669 N N . VAL A 1 204 ? 2.397 8.385 11.168 1.00 96.75 204 VAL A N 1
ATOM 1670 C CA . VAL A 1 204 ? 2.430 8.071 9.740 1.00 96.75 204 VAL A CA 1
ATOM 1671 C C . VAL A 1 204 ? 3.371 6.899 9.522 1.00 96.75 204 VAL A C 1
ATOM 1673 O O . VAL A 1 204 ? 4.521 6.910 9.963 1.00 96.75 204 VAL A O 1
ATOM 1676 N N . LEU A 1 205 ? 2.882 5.879 8.826 1.00 97.38 205 LEU A N 1
ATOM 1677 C CA . LEU A 1 205 ? 3.681 4.762 8.347 1.00 97.38 205 LEU A CA 1
ATOM 1678 C C . LEU A 1 205 ? 3.613 4.725 6.827 1.00 97.38 205 LEU A C 1
ATOM 1680 O O . LEU A 1 205 ? 2.539 4.583 6.248 1.00 97.38 205 LEU A O 1
ATOM 1684 N N . THR A 1 206 ? 4.772 4.787 6.190 1.00 98.00 206 THR A N 1
ATOM 1685 C CA . THR A 1 206 ? 4.902 4.841 4.737 1.00 98.00 206 THR A CA 1
ATOM 1686 C C . THR A 1 206 ? 5.658 3.621 4.247 1.00 98.00 206 THR A C 1
ATOM 1688 O O . THR A 1 206 ? 6.801 3.394 4.646 1.00 98.00 206 THR A O 1
ATOM 1691 N N . ILE A 1 207 ? 5.040 2.849 3.356 1.00 98.00 207 ILE A N 1
ATOM 1692 C CA . ILE A 1 207 ? 5.679 1.718 2.677 1.00 98.00 207 ILE A CA 1
ATOM 1693 C C . ILE A 1 207 ? 5.888 2.101 1.220 1.00 98.00 207 ILE A C 1
ATOM 1695 O O . ILE A 1 207 ? 4.941 2.462 0.524 1.00 98.00 207 ILE A O 1
ATOM 1699 N N . TYR A 1 208 ? 7.125 2.010 0.747 1.00 93.75 208 TYR A N 1
ATOM 1700 C CA . TYR A 1 208 ? 7.472 2.278 -0.642 1.00 93.75 208 TYR A CA 1
ATOM 1701 C C . TYR A 1 208 ? 7.323 1.027 -1.501 1.00 93.75 208 TYR A C 1
ATOM 1703 O O . TYR A 1 208 ? 7.623 -0.090 -1.073 1.00 93.75 208 TYR A O 1
ATOM 1711 N N . LYS A 1 209 ? 6.873 1.246 -2.737 1.00 89.75 209 LYS A N 1
ATOM 1712 C CA . LYS A 1 209 ? 6.827 0.229 -3.782 1.00 89.75 209 LYS A CA 1
ATOM 1713 C C . LYS A 1 209 ? 8.240 -0.278 -4.031 1.00 89.75 209 LYS A C 1
ATOM 1715 O O . LYS A 1 209 ? 9.171 0.528 -4.109 1.00 89.75 209 LYS A O 1
ATOM 1720 N N . LYS A 1 210 ? 8.412 -1.590 -4.208 1.00 87.88 210 LYS A N 1
ATOM 1721 C CA . LYS A 1 210 ? 9.700 -2.128 -4.658 1.00 87.88 210 LYS A CA 1
ATOM 1722 C C . LYS A 1 210 ? 10.079 -1.488 -5.996 1.00 87.88 210 LYS A C 1
ATOM 1724 O O . LYS A 1 210 ? 9.327 -1.577 -6.968 1.00 87.88 210 LYS A O 1
ATOM 1729 N N . ILE A 1 211 ? 11.261 -0.876 -6.044 1.00 82.06 211 ILE A N 1
ATOM 1730 C CA . ILE A 1 211 ? 11.830 -0.358 -7.287 1.00 82.06 211 ILE A CA 1
ATOM 1731 C C . ILE A 1 211 ? 12.127 -1.554 -8.190 1.00 82.06 211 ILE A C 1
ATOM 1733 O O . ILE A 1 211 ? 12.856 -2.475 -7.812 1.00 82.06 211 ILE A O 1
ATOM 1737 N N . ARG A 1 212 ? 11.528 -1.556 -9.380 1.00 75.56 212 ARG A N 1
ATOM 1738 C CA . ARG A 1 212 ? 11.827 -2.555 -10.405 1.00 75.56 212 ARG A CA 1
ATOM 1739 C C . ARG A 1 212 ? 13.145 -2.174 -11.086 1.00 75.56 212 ARG A C 1
ATOM 1741 O O . ARG A 1 212 ? 13.427 -0.985 -11.227 1.00 75.56 212 ARG A O 1
ATOM 1748 N N . PRO A 1 213 ? 13.965 -3.142 -11.528 1.00 63.50 213 PRO A N 1
ATOM 1749 C CA . PRO A 1 213 ? 15.116 -2.835 -12.365 1.00 63.50 213 PRO A CA 1
ATOM 1750 C C . PRO A 1 213 ? 14.685 -1.986 -13.568 1.00 63.50 213 PRO A C 1
ATOM 1752 O O . PRO A 1 213 ? 13.637 -2.248 -14.154 1.00 63.50 213 PRO A O 1
ATOM 1755 N N . VAL A 1 214 ? 15.497 -1.006 -13.973 1.00 50.88 214 VAL A N 1
ATOM 1756 C CA . VAL A 1 214 ? 15.184 -0.073 -15.079 1.00 50.88 214 VAL A CA 1
ATOM 1757 C C . VAL A 1 214 ? 14.775 -0.814 -16.360 1.00 50.88 214 VAL A C 1
ATOM 1759 O O . VAL A 1 214 ? 13.850 -0.403 -17.052 1.00 50.88 214 VAL A O 1
ATOM 1762 N N . ALA A 1 215 ? 15.404 -1.958 -16.647 1.00 45.75 215 ALA A N 1
ATOM 1763 C CA . ALA A 1 215 ? 15.038 -2.813 -17.777 1.00 45.75 215 ALA A CA 1
ATOM 1764 C C . ALA A 1 215 ? 13.609 -3.383 -17.679 1.00 45.75 215 ALA A C 1
ATOM 1766 O O . ALA A 1 215 ? 12.955 -3.555 -18.703 1.00 45.75 215 ALA A O 1
ATOM 1767 N N . GLN A 1 216 ? 13.122 -3.652 -16.466 1.00 46.88 216 GLN A N 1
ATOM 1768 C CA . GLN A 1 216 ? 11.780 -4.163 -16.193 1.00 46.88 216 GLN A CA 1
ATOM 1769 C C . GLN A 1 216 ? 10.737 -3.040 -16.197 1.00 46.88 216 GLN A C 1
ATOM 1771 O O . GLN A 1 216 ? 9.681 -3.207 -16.788 1.00 46.88 216 GLN A O 1
ATOM 1776 N N . GLU A 1 217 ? 11.046 -1.868 -15.635 1.00 42.78 217 GLU A N 1
ATOM 1777 C CA . GLU A 1 217 ? 10.151 -0.702 -15.690 1.00 42.78 217 GLU A CA 1
ATOM 1778 C C . GLU A 1 217 ? 9.963 -0.202 -17.134 1.00 42.78 217 GLU A C 1
ATOM 1780 O O . GLU A 1 217 ? 8.838 0.085 -17.551 1.00 42.78 217 GLU A O 1
ATOM 1785 N N . LEU A 1 218 ? 11.030 -0.212 -17.949 1.00 38.16 218 LEU A N 1
ATOM 1786 C CA . LEU A 1 218 ? 10.917 -0.041 -19.400 1.00 38.16 218 LEU A CA 1
ATOM 1787 C C . LEU A 1 218 ? 10.120 -1.184 -20.050 1.00 38.16 218 LEU A C 1
ATOM 1789 O O . LEU A 1 218 ? 9.292 -0.918 -20.910 1.00 38.16 218 LEU A O 1
ATOM 1793 N N . ALA A 1 219 ? 10.317 -2.446 -19.659 1.00 39.25 219 ALA A N 1
ATOM 1794 C CA . ALA A 1 219 ? 9.570 -3.572 -20.233 1.00 39.25 219 ALA A CA 1
ATOM 1795 C C . ALA A 1 219 ? 8.067 -3.549 -19.897 1.00 39.25 219 ALA A C 1
ATOM 1797 O O . ALA A 1 219 ? 7.266 -4.008 -20.710 1.00 39.25 219 ALA A O 1
ATOM 1798 N N . ASP A 1 220 ? 7.680 -3.004 -18.744 1.00 40.34 220 ASP A N 1
ATOM 1799 C CA . ASP A 1 220 ? 6.288 -2.893 -18.300 1.00 40.34 220 ASP A CA 1
ATOM 1800 C C . ASP A 1 220 ? 5.598 -1.647 -18.880 1.00 40.34 220 ASP A C 1
ATOM 1802 O O . ASP A 1 220 ? 4.431 -1.716 -19.262 1.00 40.34 220 ASP A O 1
ATOM 1806 N N . SER A 1 221 ? 6.322 -0.527 -19.014 1.00 40.28 221 SER A N 1
ATOM 1807 C CA . SER A 1 221 ? 5.815 0.707 -19.643 1.00 40.28 221 SER A CA 1
ATOM 1808 C C . SER A 1 221 ? 5.767 0.631 -21.173 1.00 40.28 221 SER A C 1
ATOM 1810 O O . SER A 1 221 ? 4.877 1.205 -21.794 1.00 40.28 221 SER A O 1
ATOM 1812 N N . ILE A 1 222 ? 6.681 -0.121 -21.790 1.00 38.44 222 ILE A N 1
ATOM 1813 C CA . ILE A 1 222 ? 6.777 -0.292 -23.250 1.00 38.44 222 ILE A CA 1
ATOM 1814 C C . ILE A 1 222 ? 6.103 -1.610 -23.697 1.00 38.44 222 ILE A C 1
ATOM 1816 O O . ILE A 1 222 ? 5.746 -1.780 -24.865 1.00 38.44 222 ILE A O 1
ATOM 1820 N N . GLY A 1 223 ? 5.804 -2.501 -22.746 1.00 44.28 223 GLY A N 1
ATOM 1821 C CA . GLY A 1 223 ? 5.187 -3.819 -22.888 1.00 44.28 223 GLY A CA 1
ATOM 1822 C C . GLY A 1 223 ? 6.082 -4.844 -23.591 1.00 44.28 223 GLY A C 1
ATOM 1823 O O . GLY A 1 223 ? 6.544 -4.623 -24.701 1.00 44.28 223 GLY A O 1
ATOM 1824 N N . PHE A 1 224 ? 6.303 -5.974 -22.917 1.00 48.16 224 PHE A N 1
ATOM 1825 C CA . PHE A 1 224 ? 7.072 -7.152 -23.338 1.00 48.16 224 PHE A CA 1
ATOM 1826 C C . PHE A 1 224 ? 8.215 -6.885 -24.334 1.00 48.16 224 PHE A C 1
ATOM 1828 O O . PHE A 1 224 ? 8.135 -7.192 -25.526 1.00 48.16 224 PHE A O 1
ATOM 1835 N N . ILE A 1 225 ? 9.335 -6.391 -23.807 1.00 50.62 225 ILE A N 1
ATOM 1836 C CA . ILE A 1 225 ? 10.636 -6.510 -24.466 1.00 50.62 225 ILE A CA 1
ATOM 1837 C C . ILE A 1 225 ? 11.308 -7.764 -23.886 1.00 50.62 225 ILE A C 1
ATOM 1839 O O . ILE A 1 225 ? 11.530 -7.825 -22.677 1.00 50.62 225 ILE A O 1
ATOM 1843 N N . PRO A 1 226 ? 11.648 -8.783 -24.695 1.00 51.34 226 PRO A N 1
ATOM 1844 C CA . PRO A 1 226 ? 12.352 -9.961 -24.197 1.00 51.34 226 PRO A CA 1
ATOM 1845 C C . PRO A 1 226 ? 13.660 -9.554 -23.506 1.00 51.34 226 PRO A C 1
ATOM 1847 O O . PRO A 1 226 ? 14.307 -8.616 -23.968 1.00 51.34 226 PRO A O 1
ATOM 1850 N N . PRO A 1 227 ? 14.117 -10.243 -22.451 1.00 50.94 227 PRO A N 1
ATOM 1851 C CA . PRO A 1 227 ? 15.312 -9.832 -21.716 1.00 50.94 227 PRO A CA 1
ATOM 1852 C C . PRO A 1 227 ? 16.538 -9.760 -22.637 1.00 50.94 227 PRO A C 1
ATOM 1854 O O . PRO A 1 227 ? 16.684 -10.560 -23.572 1.00 50.94 227 PRO A O 1
ATOM 1857 N N . VAL A 1 228 ? 17.392 -8.755 -22.426 1.00 50.88 228 VAL A N 1
ATOM 1858 C CA . VAL A 1 228 ? 18.700 -8.639 -23.093 1.00 50.88 228 VAL A CA 1
ATOM 1859 C C . VAL A 1 228 ? 19.534 -9.851 -22.688 1.00 50.88 228 VAL A C 1
ATOM 1861 O O . VAL A 1 228 ? 19.690 -10.133 -21.504 1.00 50.88 228 VAL A O 1
ATOM 1864 N N . ARG A 1 229 ? 20.003 -10.625 -23.672 1.00 50.41 229 ARG A N 1
ATOM 1865 C CA . ARG A 1 229 ? 20.759 -11.863 -23.407 1.00 50.41 229 ARG A CA 1
ATOM 1866 C C . ARG A 1 229 ? 22.257 -11.617 -23.222 1.00 50.41 229 ARG A C 1
ATOM 1868 O O . ARG A 1 229 ? 22.938 -12.500 -22.713 1.00 50.41 229 ARG A O 1
ATOM 1875 N N . THR A 1 230 ? 22.763 -10.462 -23.656 1.00 52.69 230 THR A N 1
ATOM 1876 C CA . THR A 1 230 ? 24.193 -10.121 -23.669 1.00 52.69 230 THR A CA 1
ATOM 1877 C C . THR A 1 230 ? 24.390 -8.624 -23.434 1.00 52.69 230 THR A C 1
ATOM 1879 O O . THR A 1 230 ? 23.781 -7.824 -24.137 1.00 52.69 230 THR A O 1
ATOM 1882 N N . GLU A 1 231 ? 25.276 -8.238 -22.513 1.00 51.25 231 GLU A N 1
ATOM 1883 C CA . GLU A 1 231 ? 25.639 -6.824 -22.280 1.00 51.25 231 GLU A CA 1
ATOM 1884 C C . GLU A 1 231 ? 26.399 -6.198 -23.462 1.00 51.25 231 GLU A C 1
ATOM 1886 O O . GLU A 1 231 ? 26.383 -4.985 -23.646 1.00 51.25 231 GLU A O 1
ATOM 1891 N N . ILE A 1 232 ? 27.044 -7.032 -24.287 1.00 63.00 232 ILE A N 1
ATOM 1892 C CA . ILE A 1 232 ? 27.822 -6.613 -25.454 1.00 63.00 232 ILE A CA 1
ATOM 1893 C C . ILE A 1 232 ? 27.090 -7.055 -26.721 1.00 63.00 232 ILE A C 1
ATOM 1895 O O . ILE A 1 232 ? 26.926 -8.252 -26.965 1.00 63.00 232 ILE A O 1
ATOM 1899 N N . TYR A 1 233 ? 26.679 -6.087 -27.540 1.00 72.56 233 TYR A N 1
ATOM 1900 C CA . TYR A 1 233 ? 26.127 -6.328 -28.870 1.00 72.56 233 TYR A CA 1
ATOM 1901 C C . TYR A 1 233 ? 27.204 -6.145 -29.944 1.00 72.56 233 TYR A C 1
ATOM 1903 O O . TYR A 1 233 ? 27.912 -5.140 -29.965 1.00 72.56 233 TYR A O 1
ATOM 1911 N N . ILE A 1 234 ? 27.312 -7.115 -30.854 1.00 78.25 234 ILE A N 1
ATOM 1912 C CA . ILE A 1 234 ? 28.191 -7.032 -32.024 1.00 78.25 234 ILE A CA 1
ATOM 1913 C C . ILE A 1 234 ? 27.331 -6.664 -33.232 1.00 78.25 234 ILE A C 1
ATOM 1915 O O . ILE A 1 234 ? 26.431 -7.422 -33.602 1.00 78.25 234 ILE A O 1
ATOM 1919 N N . HIS A 1 235 ? 27.636 -5.523 -33.852 1.00 79.38 235 HIS A N 1
ATOM 1920 C CA . HIS A 1 235 ? 26.955 -5.034 -35.051 1.00 79.38 235 HIS A CA 1
ATOM 1921 C C . HIS A 1 235 ? 26.953 -6.089 -36.168 1.00 79.38 235 HIS A C 1
ATOM 1923 O O . HIS A 1 235 ? 27.993 -6.679 -36.477 1.00 79.38 235 HIS A O 1
ATOM 1929 N N . ARG A 1 236 ? 25.800 -6.321 -36.807 1.00 81.00 236 ARG A N 1
ATOM 1930 C CA . ARG A 1 236 ? 25.620 -7.409 -37.794 1.00 81.00 236 ARG A CA 1
ATOM 1931 C C . ARG A 1 236 ? 26.036 -7.038 -39.220 1.00 81.00 236 ARG A C 1
ATOM 1933 O O . ARG A 1 236 ? 25.748 -7.774 -40.166 1.00 81.00 236 ARG A O 1
ATOM 1940 N N . GLY A 1 237 ? 26.733 -5.918 -39.381 1.00 83.38 237 GLY A N 1
ATOM 1941 C CA . GLY A 1 237 ? 27.206 -5.428 -40.673 1.00 83.38 237 GLY A CA 1
ATOM 1942 C C . GLY A 1 237 ? 26.049 -5.039 -41.593 1.00 83.38 237 GLY A C 1
ATOM 1943 O O . GLY A 1 237 ? 25.003 -4.596 -41.128 1.00 83.38 237 GLY A O 1
ATOM 1944 N N . LYS A 1 238 ? 26.222 -5.263 -42.902 1.00 84.12 238 LYS A N 1
ATOM 1945 C CA . LYS A 1 238 ? 25.331 -4.737 -43.953 1.00 84.12 238 LYS A CA 1
ATOM 1946 C C . LYS A 1 238 ? 23.842 -5.023 -43.746 1.00 84.12 238 LYS A C 1
ATOM 1948 O O . LYS A 1 238 ? 23.019 -4.201 -44.117 1.00 84.12 238 LYS A O 1
ATOM 1953 N N . VAL A 1 239 ? 23.494 -6.169 -43.159 1.00 80.88 239 VAL A N 1
ATOM 1954 C CA . VAL A 1 239 ? 22.089 -6.547 -42.926 1.00 80.88 239 VAL A CA 1
ATOM 1955 C C . VAL A 1 239 ? 21.407 -5.578 -41.958 1.00 80.88 239 VAL A C 1
ATOM 1957 O O . VAL A 1 239 ? 20.260 -5.201 -42.171 1.00 80.88 239 VAL A O 1
ATOM 1960 N N . GLU A 1 240 ? 22.102 -5.166 -40.900 1.00 82.19 240 GLU A N 1
ATOM 1961 C CA . GLU A 1 240 ? 21.574 -4.210 -39.922 1.00 82.19 240 GLU A CA 1
ATOM 1962 C C . GLU A 1 240 ? 21.456 -2.811 -40.533 1.00 82.19 240 GLU A C 1
ATOM 1964 O O . GLU A 1 240 ? 20.398 -2.187 -40.438 1.00 82.19 240 GLU A O 1
ATOM 1969 N N . ASP A 1 241 ? 22.479 -2.386 -41.278 1.00 83.94 241 ASP A N 1
ATOM 1970 C CA . ASP A 1 241 ? 22.473 -1.115 -42.008 1.00 83.94 241 ASP A CA 1
ATOM 1971 C C . ASP A 1 241 ? 21.315 -1.037 -43.019 1.00 83.94 241 ASP A C 1
ATOM 1973 O O . ASP A 1 241 ? 20.635 -0.016 -43.129 1.00 83.94 241 ASP A O 1
ATOM 1977 N N . GLU A 1 242 ? 21.061 -2.113 -43.767 1.00 83.50 242 GLU A N 1
ATOM 1978 C CA . GLU A 1 242 ? 19.968 -2.196 -44.742 1.00 83.50 242 GLU A CA 1
ATOM 1979 C C . GLU A 1 242 ? 18.593 -2.110 -44.072 1.00 83.50 242 GLU A C 1
ATOM 1981 O O . GLU A 1 242 ? 17.722 -1.387 -44.561 1.00 83.50 242 GLU A O 1
ATOM 1986 N N . VAL A 1 243 ? 18.409 -2.784 -42.931 1.00 82.38 243 VAL A N 1
ATOM 1987 C CA . VAL A 1 243 ? 17.175 -2.733 -42.131 1.00 82.38 243 VAL A CA 1
ATOM 1988 C C . VAL A 1 243 ? 16.914 -1.314 -41.624 1.00 82.38 243 VAL A C 1
ATOM 1990 O O . VAL A 1 243 ? 15.817 -0.786 -41.812 1.00 82.38 243 VAL A O 1
ATOM 1993 N N . ILE A 1 244 ? 17.923 -0.666 -41.041 1.00 82.25 244 ILE A N 1
ATOM 1994 C CA . ILE A 1 244 ? 17.814 0.704 -40.523 1.00 82.25 244 ILE A CA 1
ATOM 1995 C C . ILE A 1 244 ? 17.491 1.681 -41.655 1.00 82.25 244 ILE A 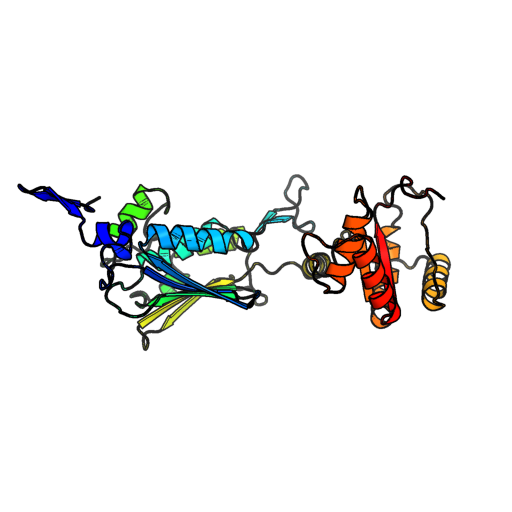C 1
ATOM 1997 O O . ILE A 1 244 ? 16.569 2.491 -41.546 1.00 82.25 244 ILE A O 1
ATOM 2001 N N . ASN A 1 245 ? 18.217 1.587 -42.770 1.00 84.25 245 ASN A N 1
ATOM 2002 C CA . ASN A 1 245 ? 18.007 2.459 -43.921 1.00 84.25 245 ASN A CA 1
ATOM 2003 C C . ASN A 1 245 ? 16.626 2.258 -44.551 1.00 84.25 245 ASN A C 1
ATOM 2005 O O . ASN A 1 245 ? 16.014 3.226 -45.003 1.00 84.25 245 ASN A O 1
ATOM 2009 N N . PHE A 1 246 ? 16.115 1.026 -44.571 1.00 82.94 246 PHE A N 1
ATOM 2010 C CA . PHE A 1 246 ? 14.758 0.743 -45.022 1.00 82.94 246 PHE A CA 1
ATOM 2011 C C . PHE A 1 246 ? 13.711 1.404 -44.118 1.00 82.94 246 PHE A C 1
ATOM 2013 O O . PHE A 1 246 ? 12.815 2.074 -44.628 1.00 82.94 246 PHE A O 1
ATOM 2020 N N . ILE A 1 247 ? 13.849 1.290 -42.792 1.00 82.75 247 ILE A N 1
ATOM 2021 C CA . ILE A 1 247 ? 12.919 1.913 -41.835 1.00 82.75 247 ILE A CA 1
ATOM 2022 C C . ILE A 1 247 ? 12.951 3.444 -41.965 1.00 82.75 247 ILE A C 1
ATOM 2024 O O . ILE A 1 247 ? 11.902 4.085 -42.039 1.00 82.75 247 ILE A O 1
ATOM 2028 N N . ARG A 1 248 ? 14.145 4.041 -42.076 1.00 82.50 248 ARG A N 1
ATOM 2029 C CA . ARG A 1 248 ? 14.320 5.498 -42.222 1.00 82.50 248 ARG A CA 1
ATOM 2030 C C . ARG A 1 248 ? 13.738 6.067 -43.509 1.00 82.50 248 ARG A C 1
ATOM 2032 O O . ARG A 1 248 ? 13.200 7.174 -43.479 1.00 82.50 248 ARG A O 1
ATOM 2039 N N . LYS A 1 249 ? 13.816 5.325 -44.623 1.00 80.81 249 LYS A N 1
ATOM 2040 C CA . LYS A 1 249 ? 13.207 5.717 -45.910 1.00 80.81 249 LYS A CA 1
ATOM 2041 C C . LYS A 1 249 ? 11.692 5.935 -45.802 1.00 80.81 249 LYS A C 1
ATOM 2043 O O . LYS A 1 249 ? 11.143 6.684 -46.607 1.00 80.8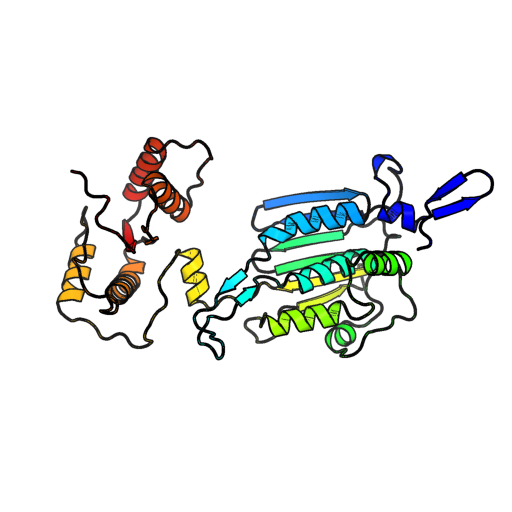1 249 LYS A O 1
ATOM 2048 N N . GLY A 1 250 ? 11.044 5.353 -44.790 1.00 67.50 250 GLY A N 1
ATOM 2049 C CA . GLY A 1 250 ? 9.628 5.551 -44.500 1.00 67.50 250 GLY A CA 1
ATOM 2050 C C . GLY A 1 250 ? 8.695 4.861 -45.501 1.00 67.50 250 GLY A C 1
ATOM 2051 O O . GLY A 1 250 ? 9.124 4.176 -46.427 1.00 67.50 250 GLY A O 1
ATOM 2052 N N . GLY A 1 251 ? 7.387 5.036 -45.295 1.00 67.75 251 GLY A N 1
ATOM 2053 C CA . GLY A 1 251 ? 6.331 4.357 -46.056 1.00 67.75 251 GLY A CA 1
ATOM 2054 C C . GLY A 1 251 ? 5.710 3.171 -45.308 1.00 67.75 251 GLY A C 1
ATOM 2055 O O . GLY A 1 251 ? 6.083 2.858 -44.180 1.00 67.75 251 GLY A O 1
ATOM 2056 N N . LYS A 1 252 ? 4.717 2.515 -45.923 1.00 63.78 252 LYS A N 1
ATOM 2057 C CA . LYS A 1 252 ? 4.104 1.292 -45.379 1.00 63.78 252 LYS A CA 1
ATOM 2058 C C . LYS A 1 252 ? 4.973 0.096 -45.766 1.00 63.78 252 LYS A C 1
ATOM 2060 O O . LYS A 1 252 ? 4.877 -0.387 -46.890 1.00 63.78 252 LYS A O 1
ATOM 2065 N N . GLY A 1 253 ? 5.829 -0.359 -44.858 1.00 60.19 253 GLY A N 1
ATOM 2066 C CA . GLY A 1 253 ? 6.706 -1.509 -45.073 1.00 60.19 253 GLY A CA 1
ATOM 2067 C C . GLY A 1 253 ? 6.708 -2.433 -43.862 1.00 60.19 253 GLY A C 1
ATOM 2068 O O . GLY A 1 253 ? 6.654 -1.968 -42.729 1.00 60.19 253 GLY A O 1
ATOM 2069 N N . ALA A 1 254 ? 6.768 -3.741 -44.101 1.00 60.34 254 ALA A N 1
ATOM 2070 C CA . ALA A 1 254 ? 6.931 -4.747 -43.059 1.00 60.34 254 ALA A CA 1
ATOM 2071 C C . ALA A 1 254 ? 8.235 -5.505 -43.308 1.00 60.34 254 ALA A C 1
ATOM 2073 O O . ALA A 1 254 ? 8.456 -6.022 -44.403 1.00 60.34 254 ALA A O 1
ATOM 2074 N N . ILE A 1 255 ? 9.091 -5.589 -42.291 1.00 64.25 255 ILE A N 1
ATOM 2075 C CA . ILE A 1 255 ? 10.269 -6.455 -42.325 1.00 64.25 255 ILE A CA 1
ATOM 2076 C C . ILE A 1 255 ? 9.876 -7.764 -41.651 1.00 64.25 255 ILE A C 1
ATOM 2078 O O . ILE A 1 255 ? 9.700 -7.824 -40.436 1.00 64.25 255 ILE A O 1
ATOM 2082 N N . VAL A 1 256 ? 9.713 -8.818 -42.450 1.00 58.59 256 VAL A N 1
ATOM 2083 C CA . VAL A 1 256 ? 9.328 -10.142 -41.955 1.00 58.59 256 VAL A CA 1
ATOM 2084 C C . VAL A 1 256 ? 10.562 -11.033 -41.902 1.00 58.59 256 VAL A C 1
ATOM 2086 O O . VAL A 1 256 ? 11.129 -11.402 -42.929 1.00 58.59 256 VAL A O 1
ATOM 2089 N N . GLY A 1 257 ? 10.975 -11.412 -40.693 1.00 61.28 257 GLY A N 1
ATOM 2090 C CA . GLY A 1 257 ? 12.031 -12.401 -40.501 1.00 61.28 257 GLY A CA 1
ATOM 2091 C C . GLY A 1 257 ? 11.531 -13.804 -40.842 1.00 61.28 257 GLY A C 1
ATOM 2092 O O . GLY A 1 257 ? 10.958 -14.478 -39.986 1.00 61.28 257 GLY A O 1
ATOM 2093 N N . LEU A 1 258 ? 11.755 -14.267 -42.074 1.00 47.16 258 LEU A N 1
ATOM 2094 C CA . LEU A 1 258 ? 11.431 -15.640 -42.466 1.00 47.16 258 LEU A CA 1
ATOM 2095 C C . LEU A 1 258 ? 12.306 -16.636 -41.691 1.00 47.16 258 LEU A C 1
ATOM 2097 O O . LEU A 1 258 ? 13.516 -16.468 -41.590 1.00 47.16 258 LEU A O 1
ATOM 2101 N N . HIS A 1 259 ? 11.638 -17.632 -41.097 1.00 50.00 259 HIS A N 1
ATOM 2102 C CA . HIS A 1 259 ? 12.162 -18.846 -40.460 1.00 50.00 259 HIS A CA 1
ATOM 2103 C C . HIS A 1 259 ? 13.672 -18.878 -40.174 1.00 50.00 259 HIS A C 1
ATOM 2105 O O . HIS A 1 259 ? 14.499 -19.153 -41.035 1.00 50.00 259 HIS A O 1
ATOM 2111 N N . ALA A 1 260 ? 14.009 -18.706 -38.898 1.00 49.88 260 ALA A N 1
ATOM 2112 C CA . ALA A 1 260 ? 15.335 -19.038 -38.390 1.00 49.88 260 ALA A CA 1
ATOM 2113 C C . ALA A 1 260 ? 15.161 -19.728 -37.026 1.00 49.88 260 ALA A C 1
ATOM 2115 O O . ALA A 1 260 ? 14.263 -19.307 -36.282 1.00 49.88 260 ALA A O 1
ATOM 2116 N N . PRO A 1 261 ? 15.969 -20.747 -36.690 1.00 56.00 261 PRO A N 1
ATOM 2117 C CA . PRO A 1 261 ? 15.962 -21.390 -35.380 1.00 56.00 261 PRO A CA 1
ATOM 2118 C C . PRO A 1 261 ? 15.950 -20.383 -34.220 1.00 56.00 261 PRO A C 1
ATOM 2120 O O . PRO A 1 261 ? 16.529 -19.292 -34.309 1.00 56.00 261 PRO A O 1
ATOM 2123 N N . GLY A 1 262 ? 15.277 -20.740 -33.124 1.00 55.72 262 GLY A N 1
ATOM 2124 C CA . GLY A 1 262 ? 15.317 -19.955 -31.892 1.00 55.72 262 GLY A CA 1
ATOM 2125 C C . GLY A 1 262 ? 16.764 -19.753 -31.430 1.00 55.72 262 GLY A C 1
ATOM 2126 O O . GLY A 1 262 ? 17.559 -20.684 -31.464 1.00 55.72 262 GLY A O 1
ATOM 2127 N N . GLY A 1 263 ? 17.118 -18.530 -31.023 1.00 57.53 263 GLY A N 1
ATOM 2128 C CA . GLY A 1 263 ? 18.459 -18.217 -30.505 1.00 57.53 263 GLY A CA 1
ATOM 2129 C C . GLY A 1 263 ? 19.419 -17.498 -31.462 1.00 57.53 263 GLY A C 1
ATOM 2130 O O . GLY A 1 263 ? 20.467 -17.060 -31.013 1.00 57.53 263 GLY A O 1
ATOM 2131 N N . LEU A 1 264 ? 19.056 -17.251 -32.726 1.00 64.69 264 LEU A N 1
ATOM 2132 C CA . LEU A 1 264 ? 19.910 -16.517 -33.690 1.00 64.69 264 LEU A CA 1
ATOM 2133 C C . LEU A 1 264 ? 19.925 -14.977 -33.510 1.00 64.69 264 LEU A C 1
ATOM 2135 O O . LEU A 1 264 ? 20.503 -14.236 -34.310 1.00 64.69 264 LEU A O 1
ATOM 2139 N N . GLY A 1 265 ? 19.279 -14.480 -32.451 1.00 67.00 265 GLY A N 1
ATOM 2140 C CA . GLY A 1 265 ? 19.293 -13.068 -32.055 1.00 67.00 265 GLY A CA 1
ATOM 2141 C C . GLY A 1 265 ? 18.455 -12.127 -32.928 1.00 67.00 265 GLY A C 1
ATOM 2142 O O . GLY A 1 265 ? 18.754 -10.944 -32.998 1.00 67.00 265 GLY A O 1
ATOM 2143 N N . LYS A 1 266 ? 17.381 -12.623 -33.558 1.00 73.88 266 LYS A N 1
ATOM 2144 C CA . LYS A 1 266 ? 16.391 -11.794 -34.282 1.00 73.88 266 LYS A CA 1
ATOM 2145 C C . LYS A 1 266 ? 15.753 -10.734 -33.387 1.00 73.88 266 LYS A C 1
ATOM 2147 O O . LYS A 1 266 ? 15.693 -9.565 -33.738 1.00 73.88 266 LYS A O 1
ATOM 2152 N N . THR A 1 267 ? 15.332 -11.159 -32.202 1.00 72.31 267 THR A N 1
ATOM 2153 C CA . THR A 1 267 ? 14.813 -10.273 -31.161 1.00 72.31 267 THR A CA 1
ATOM 2154 C C . THR A 1 267 ? 15.862 -9.261 -30.713 1.00 72.31 267 THR A C 1
ATOM 2156 O O . THR A 1 267 ? 15.526 -8.116 -30.459 1.00 72.31 267 THR A O 1
ATOM 2159 N N . GLU A 1 268 ? 17.131 -9.667 -30.649 1.00 73.81 268 GLU A N 1
ATOM 2160 C CA . GLU A 1 268 ? 18.216 -8.774 -30.245 1.00 73.81 268 GLU A CA 1
ATOM 2161 C C . GLU A 1 268 ? 18.491 -7.713 -31.314 1.00 73.81 268 GLU A C 1
ATOM 2163 O O . GLU A 1 268 ? 18.573 -6.539 -30.989 1.00 73.81 268 GLU A O 1
ATOM 2168 N N . LEU A 1 269 ? 18.497 -8.093 -32.596 1.00 77.69 269 LEU A N 1
ATOM 2169 C CA . LEU A 1 269 ? 18.564 -7.140 -33.706 1.00 77.69 269 LEU A CA 1
ATOM 2170 C C . LEU A 1 269 ? 17.393 -6.145 -33.669 1.00 77.69 269 LEU A C 1
ATOM 2172 O O . LEU A 1 269 ? 17.607 -4.946 -33.796 1.00 77.69 269 LEU A O 1
ATOM 2176 N N . ALA A 1 270 ? 16.163 -6.621 -33.440 1.00 78.38 270 ALA A N 1
ATOM 2177 C CA . ALA A 1 270 ? 14.999 -5.742 -33.330 1.00 78.38 270 ALA A CA 1
ATOM 2178 C C . ALA A 1 270 ? 15.147 -4.719 -32.189 1.00 78.38 270 ALA A C 1
ATOM 2180 O O . ALA A 1 270 ? 14.770 -3.565 -32.364 1.00 78.38 270 ALA A O 1
ATOM 2181 N N . LYS A 1 271 ? 15.737 -5.109 -31.049 1.00 75.06 271 LYS A N 1
ATOM 2182 C CA . LYS A 1 271 ? 16.006 -4.188 -29.932 1.00 75.06 271 LYS A CA 1
ATOM 2183 C C . LYS A 1 271 ? 17.047 -3.136 -30.275 1.00 75.06 271 LYS A C 1
ATOM 2185 O O . LYS A 1 271 ? 16.852 -1.981 -29.927 1.00 75.06 271 LYS A O 1
ATOM 2190 N N . GLN A 1 272 ? 18.130 -3.528 -30.937 1.00 79.56 272 GLN A N 1
ATOM 2191 C CA . GLN A 1 272 ? 19.210 -2.602 -31.283 1.00 79.56 272 GLN A CA 1
ATOM 2192 C C . GLN A 1 272 ? 18.738 -1.576 -32.310 1.00 79.56 272 GLN A C 1
ATOM 2194 O O . GLN A 1 272 ? 18.901 -0.374 -32.110 1.00 79.56 272 GLN A O 1
ATOM 2199 N N . VAL A 1 273 ? 18.019 -2.038 -33.337 1.00 80.06 273 VAL A N 1
ATOM 2200 C CA . VAL A 1 273 ? 17.380 -1.162 -34.326 1.00 80.06 273 VAL A CA 1
ATOM 2201 C C . VAL A 1 273 ? 16.361 -0.233 -33.661 1.00 80.06 273 VAL A C 1
ATOM 2203 O O . VAL A 1 273 ? 16.360 0.963 -33.937 1.00 80.06 273 VAL A O 1
ATOM 2206 N N . ALA A 1 274 ? 15.528 -0.752 -32.754 1.00 80.50 274 ALA A N 1
ATOM 2207 C CA . ALA A 1 274 ? 14.595 0.058 -31.975 1.00 80.50 274 ALA A CA 1
ATOM 2208 C C . ALA A 1 274 ? 15.329 1.144 -31.175 1.00 80.50 274 ALA A C 1
ATOM 2210 O O . ALA A 1 274 ? 15.035 2.325 -31.314 1.00 80.50 274 ALA A O 1
ATOM 2211 N N . GLN A 1 275 ? 16.329 0.764 -30.382 1.00 76.00 275 GLN A N 1
ATOM 2212 C CA . GLN A 1 275 ? 17.092 1.693 -29.556 1.00 76.00 275 GLN A CA 1
ATOM 2213 C C . GLN A 1 275 ? 17.748 2.801 -30.386 1.00 76.00 275 GLN A C 1
ATOM 2215 O O . GLN A 1 275 ? 17.709 3.962 -29.983 1.00 76.00 275 GLN A O 1
ATOM 2220 N N . GLN A 1 276 ? 18.311 2.462 -31.544 1.00 77.12 276 GLN A N 1
ATOM 2221 C CA . GLN A 1 276 ? 18.952 3.424 -32.437 1.00 77.12 276 GLN A CA 1
ATOM 2222 C C . GLN A 1 276 ? 17.960 4.395 -33.092 1.00 77.12 276 GLN A C 1
ATOM 2224 O O . GLN A 1 276 ? 18.335 5.515 -33.428 1.00 77.12 276 GLN A O 1
ATOM 2229 N N . LEU A 1 277 ? 16.706 3.979 -33.275 1.00 78.88 277 LEU A N 1
ATOM 2230 C CA . LEU A 1 277 ? 15.666 4.755 -33.953 1.00 78.88 277 LEU A CA 1
ATOM 2231 C C . LEU A 1 277 ? 14.680 5.438 -32.995 1.00 78.88 277 LEU A C 1
ATOM 2233 O O . LEU A 1 277 ? 13.726 6.064 -33.450 1.00 78.88 277 LEU A O 1
ATOM 2237 N N . ARG A 1 278 ? 14.908 5.357 -31.681 1.00 77.19 278 ARG A N 1
ATOM 2238 C CA . ARG A 1 278 ? 13.993 5.874 -30.647 1.00 77.19 278 ARG A CA 1
ATOM 2239 C C . ARG A 1 278 ? 13.748 7.382 -30.705 1.00 77.19 278 ARG A C 1
ATOM 2241 O O . ARG A 1 278 ? 12.694 7.841 -30.289 1.00 77.19 278 ARG A O 1
ATOM 2248 N N . ASP A 1 279 ? 14.721 8.140 -31.208 1.00 73.12 279 ASP A N 1
ATOM 2249 C CA . ASP A 1 279 ? 14.608 9.596 -31.333 1.00 73.12 279 ASP A CA 1
ATOM 2250 C C . ASP A 1 279 ? 13.898 9.988 -32.650 1.00 73.12 279 ASP A C 1
ATOM 2252 O O . ASP A 1 279 ? 13.524 11.142 -32.846 1.00 73.12 279 ASP A O 1
ATOM 2256 N N . GLU A 1 280 ? 13.699 9.025 -33.562 1.00 77.88 280 GLU A N 1
ATOM 2257 C CA . GLU A 1 280 ? 13.067 9.207 -34.877 1.00 77.88 280 GLU A CA 1
ATOM 2258 C C . GLU A 1 280 ? 11.644 8.613 -34.949 1.00 77.88 280 GLU A C 1
ATOM 2260 O O . GLU A 1 280 ? 10.851 9.011 -35.811 1.00 77.88 280 GLU A O 1
ATOM 2265 N N . PHE A 1 281 ? 11.328 7.646 -34.079 1.00 78.94 281 PHE A N 1
ATOM 2266 C CA . PHE A 1 281 ? 10.064 6.911 -34.062 1.00 78.94 281 PHE A CA 1
ATOM 2267 C C . PHE A 1 281 ? 9.590 6.608 -32.638 1.00 78.94 281 PHE A C 1
ATOM 2269 O O . PHE A 1 281 ? 10.373 6.233 -31.769 1.00 78.94 281 PHE A O 1
ATOM 2276 N N . GLU A 1 282 ? 8.275 6.637 -32.445 1.00 79.19 282 GLU A N 1
ATOM 2277 C CA . GLU A 1 282 ? 7.615 6.057 -31.279 1.00 79.19 282 GLU A CA 1
ATOM 2278 C C . GLU A 1 282 ? 7.555 4.535 -31.422 1.00 79.19 282 GLU A C 1
ATOM 2280 O O . GLU A 1 282 ? 7.029 3.999 -32.400 1.00 79.19 282 GLU A O 1
ATOM 2285 N N . ILE A 1 283 ? 8.118 3.815 -30.456 1.00 80.00 283 ILE A N 1
ATOM 2286 C CA . ILE A 1 283 ? 8.345 2.375 -30.584 1.00 80.00 283 ILE A CA 1
ATOM 2287 C C . ILE A 1 283 ? 7.275 1.604 -29.829 1.00 80.00 283 ILE A C 1
ATOM 2289 O O . ILE A 1 283 ? 7.132 1.748 -28.618 1.00 80.00 283 ILE A O 1
ATOM 2293 N N . LEU A 1 284 ? 6.573 0.723 -30.538 1.00 79.62 284 LEU A N 1
ATOM 2294 C CA . LEU A 1 284 ? 5.529 -0.123 -29.973 1.00 79.62 284 LEU A CA 1
ATOM 2295 C C . LEU A 1 284 ? 5.919 -1.590 -30.111 1.00 79.62 284 LEU A C 1
ATOM 2297 O O . LEU A 1 284 ? 6.021 -2.110 -31.218 1.00 79.62 284 LEU A O 1
ATOM 2301 N N . TRP A 1 285 ? 6.095 -2.275 -28.987 1.00 76.81 285 TRP A N 1
ATOM 2302 C CA . TRP A 1 285 ? 6.317 -3.719 -28.956 1.00 76.81 285 TRP A CA 1
ATOM 2303 C C . TRP A 1 285 ? 5.000 -4.443 -28.720 1.00 76.81 285 TRP A C 1
ATOM 2305 O O . TRP A 1 285 ? 4.269 -4.100 -27.791 1.00 76.81 285 TRP A O 1
ATOM 2315 N N . ILE A 1 286 ? 4.690 -5.440 -29.544 1.00 78.75 286 ILE A N 1
ATOM 2316 C CA . ILE A 1 286 ? 3.475 -6.246 -29.414 1.00 78.75 286 ILE A CA 1
ATOM 2317 C C . ILE A 1 286 ? 3.837 -7.715 -29.519 1.00 78.75 286 ILE A C 1
ATOM 2319 O O . ILE A 1 286 ? 4.330 -8.176 -30.547 1.00 78.75 286 ILE A O 1
ATOM 2323 N N . ASP A 1 287 ? 3.545 -8.466 -28.463 1.00 77.00 287 ASP A N 1
ATOM 2324 C CA . ASP A 1 287 ? 3.539 -9.922 -28.536 1.00 77.00 287 ASP A CA 1
ATOM 2325 C C . ASP A 1 287 ? 2.246 -10.385 -29.202 1.00 77.00 287 ASP A C 1
ATOM 2327 O O . ASP A 1 287 ? 1.161 -10.192 -28.649 1.00 77.00 287 ASP A O 1
ATOM 2331 N N . VAL A 1 288 ? 2.351 -10.959 -30.397 1.00 76.75 288 VAL A N 1
ATOM 2332 C CA . VAL A 1 288 ? 1.186 -11.385 -31.171 1.00 76.75 288 VAL A CA 1
ATOM 2333 C C . VAL A 1 288 ? 0.628 -12.698 -30.637 1.00 76.75 288 VAL A C 1
ATOM 2335 O O . VAL A 1 288 ? -0.572 -12.777 -30.374 1.00 76.75 288 VAL A O 1
ATOM 2338 N N . GLY A 1 289 ? 1.482 -13.702 -30.422 1.00 70.56 289 GLY A N 1
ATOM 2339 C CA . GLY A 1 289 ? 1.097 -15.012 -29.894 1.00 70.56 289 GLY A CA 1
ATOM 2340 C C . GLY A 1 289 ? -0.209 -15.545 -30.504 1.00 70.56 289 GLY A C 1
ATOM 2341 O O . GLY A 1 289 ? -0.351 -15.638 -31.720 1.00 70.56 289 GLY A O 1
ATOM 2342 N N . ALA A 1 290 ? -1.188 -15.854 -29.646 1.00 70.81 290 ALA A N 1
ATOM 2343 C CA . ALA A 1 290 ? -2.528 -16.310 -30.037 1.00 70.81 290 ALA A CA 1
ATOM 2344 C C . ALA A 1 290 ? -3.614 -15.209 -29.978 1.00 70.81 290 ALA A C 1
ATOM 2346 O O . ALA A 1 290 ? -4.808 -15.519 -29.942 1.00 70.81 290 ALA A O 1
ATOM 2347 N N . LYS A 1 291 ? -3.233 -13.924 -29.909 1.00 74.25 291 LYS A N 1
ATOM 2348 C CA . LYS A 1 291 ? -4.188 -12.814 -29.766 1.00 74.25 291 LYS A CA 1
ATOM 2349 C C . LYS A 1 291 ? -5.024 -12.634 -31.034 1.00 74.25 291 LYS A C 1
ATOM 2351 O O . LYS A 1 291 ? -4.525 -12.688 -32.156 1.00 74.25 291 LYS A O 1
ATOM 2356 N N . LYS A 1 292 ? -6.317 -12.359 -30.850 1.00 80.88 292 LYS A N 1
ATOM 2357 C CA . LYS A 1 292 ? -7.243 -12.002 -31.935 1.00 80.88 292 LYS A CA 1
ATOM 2358 C C . LYS A 1 292 ? -6.983 -10.566 -32.422 1.00 80.88 292 LYS A C 1
ATOM 2360 O O . LYS A 1 292 ? -6.546 -9.739 -31.620 1.00 80.88 292 LYS A O 1
ATOM 2365 N N . PRO A 1 293 ? -7.339 -10.215 -33.676 1.00 81.62 293 PRO A N 1
ATOM 2366 C CA . PRO A 1 293 ? -7.165 -8.861 -34.219 1.00 81.62 293 PRO A CA 1
ATOM 2367 C C . PRO A 1 293 ? -7.682 -7.740 -33.311 1.00 81.62 293 PRO A C 1
ATOM 2369 O O . PRO A 1 293 ? -7.009 -6.730 -33.136 1.00 81.62 293 PRO A O 1
ATOM 2372 N N . TYR A 1 294 ? -8.844 -7.940 -32.682 1.00 81.44 294 TYR A N 1
ATOM 2373 C CA . TYR A 1 294 ? -9.412 -6.985 -31.729 1.00 81.44 294 TYR A CA 1
ATOM 2374 C C . TYR A 1 294 ? -8.503 -6.743 -30.520 1.00 81.44 294 TYR A C 1
ATOM 2376 O O . TYR A 1 294 ? -8.284 -5.603 -30.129 1.00 81.44 294 TYR A O 1
ATOM 2384 N N . GLN A 1 295 ? -7.934 -7.807 -29.951 1.00 78.56 295 GLN A N 1
ATOM 2385 C CA . GLN A 1 295 ? -7.048 -7.715 -28.790 1.00 78.56 295 GLN A CA 1
ATOM 2386 C C . GLN A 1 295 ? -5.748 -6.988 -29.149 1.00 78.56 295 GLN A C 1
ATOM 2388 O O . GLN A 1 295 ? -5.274 -6.175 -28.365 1.00 78.56 295 GLN A O 1
ATOM 2393 N N . LEU A 1 296 ? -5.218 -7.223 -30.354 1.00 81.25 296 LEU A N 1
ATOM 2394 C CA . LEU A 1 296 ? -4.039 -6.518 -30.865 1.00 81.25 296 LEU A CA 1
ATOM 2395 C C . LEU A 1 296 ? -4.320 -5.031 -31.092 1.00 81.25 296 LEU A C 1
ATOM 2397 O O . LEU A 1 296 ? -3.531 -4.186 -30.678 1.00 81.25 296 LEU A O 1
ATOM 2401 N N . ALA A 1 297 ? -5.451 -4.707 -31.723 1.00 83.50 2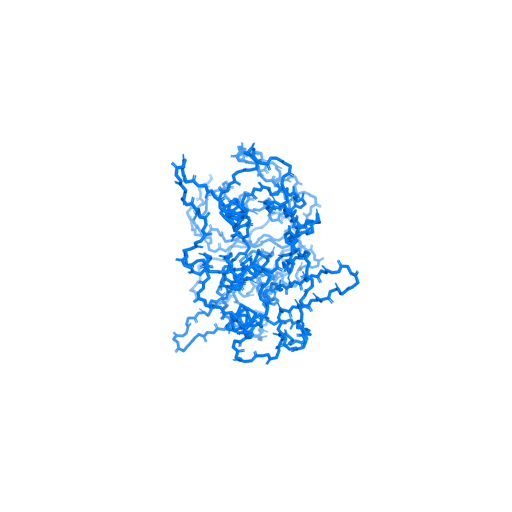97 ALA A N 1
ATOM 2402 C CA . ALA A 1 297 ? -5.848 -3.321 -31.947 1.00 83.50 297 ALA A CA 1
ATOM 2403 C C . ALA A 1 297 ? -6.083 -2.586 -30.622 1.00 83.50 297 ALA A C 1
ATOM 2405 O O . ALA A 1 297 ? -5.659 -1.444 -30.456 1.00 83.50 297 ALA A O 1
ATOM 2406 N N . SER A 1 298 ? -6.702 -3.276 -29.663 1.00 80.25 298 SER A N 1
ATOM 2407 C CA . SER A 1 298 ? -6.943 -2.751 -28.329 1.00 80.25 298 SER A CA 1
ATOM 2408 C C . SER A 1 298 ? -5.639 -2.448 -27.595 1.00 80.25 298 SER A C 1
ATOM 2410 O O . SER A 1 298 ? -5.466 -1.354 -27.067 1.00 80.25 298 SER A O 1
ATOM 2412 N N . GLU A 1 299 ? -4.701 -3.392 -27.601 1.00 81.06 299 GLU A N 1
ATOM 2413 C CA . GLU A 1 299 ? -3.401 -3.235 -26.953 1.00 81.06 299 GLU A CA 1
ATOM 2414 C C . GLU A 1 299 ? -2.578 -2.099 -27.572 1.00 81.06 299 GLU A C 1
ATOM 2416 O O . GLU A 1 299 ? -1.981 -1.309 -26.841 1.00 81.06 299 GLU A O 1
ATOM 2421 N N . LEU A 1 300 ? -2.581 -1.973 -28.903 1.00 82.75 300 LEU A N 1
ATOM 2422 C CA . LEU A 1 300 ? -1.903 -0.884 -29.608 1.00 82.75 300 LEU A CA 1
ATOM 2423 C C . LEU A 1 300 ? -2.455 0.492 -29.211 1.00 82.75 300 LEU A C 1
ATOM 2425 O O . LEU A 1 300 ? -1.678 1.391 -28.908 1.00 82.75 300 LEU A O 1
ATOM 2429 N N . LEU A 1 301 ? -3.779 0.653 -29.164 1.00 80.81 301 LEU A N 1
ATOM 2430 C CA . LEU A 1 301 ? -4.415 1.910 -28.756 1.00 80.81 301 LEU A CA 1
ATOM 2431 C C . LEU A 1 301 ? -4.141 2.251 -27.294 1.00 80.81 301 LEU A C 1
ATOM 2433 O O . LEU A 1 301 ? -3.785 3.387 -26.992 1.00 80.81 301 LEU A O 1
ATOM 2437 N N . THR A 1 302 ? -4.245 1.269 -26.395 1.00 76.12 302 THR A N 1
ATOM 2438 C CA . THR A 1 302 ? -3.923 1.473 -24.976 1.00 76.12 302 THR A CA 1
ATOM 2439 C C . THR A 1 302 ? -2.468 1.907 -24.797 1.00 76.12 302 THR A C 1
ATOM 2441 O O . THR A 1 302 ? -2.196 2.812 -24.013 1.00 76.12 302 THR A O 1
ATOM 2444 N N . LYS A 1 303 ? -1.534 1.341 -25.574 1.00 73.50 303 LYS A N 1
ATOM 2445 C CA . LYS A 1 303 ? -0.123 1.764 -25.585 1.00 73.50 303 LYS A CA 1
ATOM 2446 C C . LYS A 1 303 ? 0.091 3.165 -26.158 1.00 73.50 303 LYS A C 1
ATOM 2448 O O . LYS A 1 303 ? 1.017 3.846 -25.738 1.00 73.50 303 LYS A O 1
ATOM 2453 N N . CYS A 1 304 ? -0.778 3.623 -27.055 1.00 72.00 304 CYS A N 1
ATOM 2454 C CA . CYS A 1 304 ? -0.823 5.015 -27.505 1.00 72.00 304 CYS A CA 1
ATOM 2455 C C . CYS A 1 304 ? -1.549 5.953 -26.514 1.00 72.00 304 CYS A C 1
ATOM 2457 O O . CYS A 1 304 ? -1.816 7.102 -26.856 1.00 72.00 304 CYS A O 1
ATOM 2459 N N . GLY A 1 305 ? -1.906 5.484 -25.311 1.00 71.38 305 GLY A N 1
ATOM 2460 C CA . GLY A 1 305 ? -2.606 6.278 -24.296 1.00 71.38 305 GLY A CA 1
ATOM 2461 C C . GLY A 1 305 ? -4.107 6.455 -24.548 1.00 71.38 305 GLY A C 1
ATOM 2462 O O . GLY A 1 305 ? -4.743 7.284 -23.901 1.00 71.38 305 GLY A O 1
ATOM 2463 N N . ILE A 1 306 ? -4.692 5.689 -25.473 1.00 75.88 306 ILE A N 1
ATOM 2464 C CA . ILE A 1 306 ? -6.114 5.771 -25.820 1.00 75.88 306 ILE A CA 1
ATOM 2465 C C . ILE A 1 306 ? -6.894 4.752 -24.989 1.00 75.88 306 ILE A C 1
ATOM 2467 O O . ILE A 1 306 ? -6.671 3.542 -25.074 1.00 75.88 306 ILE A O 1
ATOM 2471 N N . GLN A 1 307 ? -7.827 5.252 -24.176 1.00 76.38 307 GLN A N 1
ATOM 2472 C CA . GLN A 1 307 ? -8.717 4.415 -23.374 1.00 76.38 307 GLN A CA 1
ATOM 2473 C C . GLN A 1 307 ? -9.765 3.719 -24.244 1.00 76.38 307 GLN A C 1
ATOM 2475 O O . GLN A 1 307 ? -10.370 4.334 -25.122 1.00 76.38 307 GLN A O 1
ATOM 2480 N N . ILE A 1 308 ? -10.014 2.445 -23.941 1.00 79.69 308 ILE A N 1
ATOM 2481 C CA . ILE A 1 308 ? -10.980 1.601 -24.647 1.00 79.69 308 ILE A CA 1
ATOM 2482 C C . ILE A 1 308 ? -12.137 1.279 -23.721 1.00 79.69 308 ILE A C 1
ATOM 2484 O O . ILE A 1 308 ? -11.939 0.905 -22.564 1.00 79.69 308 ILE A O 1
ATOM 2488 N N . GLN A 1 309 ? -13.350 1.416 -24.242 1.00 79.50 309 GLN A N 1
ATOM 2489 C CA . GLN A 1 309 ? -14.571 1.094 -23.520 1.00 79.50 309 GLN A CA 1
ATOM 2490 C C . GLN A 1 309 ? -14.985 -0.369 -23.773 1.00 79.50 309 GLN A C 1
ATOM 2492 O O . GLN A 1 309 ? -14.728 -0.903 -24.854 1.00 79.50 309 GLN A O 1
ATOM 2497 N N . PRO A 1 310 ? -15.688 -1.027 -22.828 1.00 65.75 310 PRO A N 1
ATOM 2498 C CA . PRO A 1 310 ? -16.066 -2.446 -22.923 1.00 65.75 310 PRO A CA 1
ATOM 2499 C C . PRO A 1 310 ? -16.906 -2.852 -24.151 1.00 65.75 310 PRO A C 1
ATOM 2501 O O . PRO A 1 310 ? -17.042 -4.044 -24.411 1.00 65.75 310 PRO A O 1
ATOM 2504 N N . ASN A 1 311 ? -17.452 -1.885 -24.899 1.00 77.81 311 ASN A N 1
ATOM 2505 C CA . ASN A 1 311 ? -18.320 -2.095 -26.065 1.00 77.81 311 ASN A CA 1
ATOM 2506 C C . ASN A 1 311 ? -17.769 -1.467 -27.357 1.00 77.81 311 ASN A C 1
ATOM 2508 O O . ASN A 1 311 ? -18.518 -1.296 -28.322 1.00 77.81 311 ASN A O 1
ATOM 2512 N N . ASP A 1 312 ? -16.495 -1.077 -27.382 1.00 79.25 312 ASP A N 1
ATOM 2513 C CA . ASP A 1 312 ? -15.910 -0.485 -28.582 1.00 79.25 312 ASP A CA 1
ATOM 2514 C C . ASP A 1 312 ? -15.863 -1.506 -29.723 1.00 79.25 312 ASP A C 1
ATOM 2516 O O . ASP A 1 312 ? -15.432 -2.646 -29.551 1.00 79.25 312 ASP A O 1
ATOM 2520 N N . SER A 1 313 ? -16.336 -1.107 -30.907 1.00 87.50 313 SER A N 1
ATOM 2521 C CA . SER A 1 313 ? -16.307 -1.973 -32.085 1.00 87.50 313 SER A CA 1
ATOM 2522 C C . SER A 1 313 ? -14.897 -2.066 -32.662 1.00 87.50 313 SER A C 1
ATOM 2524 O O . SER A 1 313 ? -14.103 -1.126 -32.571 1.00 87.50 313 SER A O 1
ATOM 2526 N N . TYR A 1 314 ? -14.583 -3.188 -33.311 1.00 84.31 314 TYR A N 1
ATOM 2527 C CA . TYR A 1 314 ? -13.285 -3.364 -33.960 1.00 84.31 314 TYR A CA 1
ATOM 2528 C C . TYR A 1 314 ? -13.034 -2.298 -35.036 1.00 84.31 314 TYR A C 1
ATOM 2530 O O . TYR A 1 314 ? -11.929 -1.771 -35.136 1.00 84.31 314 TYR A O 1
ATOM 2538 N N . GLU A 1 315 ? -14.067 -1.920 -35.790 1.00 88.38 315 GLU A N 1
ATOM 2539 C CA . GLU A 1 315 ? -14.003 -0.886 -36.825 1.00 88.38 315 GLU A CA 1
ATOM 2540 C C . GLU A 1 315 ? -13.619 0.474 -36.238 1.00 88.38 315 GLU A C 1
ATOM 2542 O O . GLU A 1 315 ? -12.814 1.194 -36.830 1.00 88.38 315 GLU A O 1
ATOM 2547 N N . ARG A 1 316 ? -14.144 0.803 -35.050 1.00 88.50 316 ARG A N 1
ATOM 2548 C CA . ARG A 1 316 ? -13.753 2.010 -34.322 1.00 88.50 316 ARG A CA 1
ATOM 2549 C C . ARG A 1 316 ? -12.291 1.937 -33.897 1.00 88.50 316 ARG A C 1
ATOM 2551 O O . ARG A 1 316 ? -11.555 2.882 -34.157 1.00 88.50 316 ARG A O 1
ATOM 2558 N N . LEU A 1 317 ? -11.850 0.820 -33.309 1.00 87.38 317 LEU A N 1
ATOM 2559 C CA . LEU A 1 317 ? -10.448 0.670 -32.902 1.00 87.38 317 LEU A CA 1
ATOM 2560 C C . LEU A 1 317 ? -9.495 0.832 -34.098 1.00 87.38 317 LEU A C 1
ATOM 2562 O O . LEU A 1 317 ? -8.468 1.498 -34.003 1.00 87.38 317 LEU A O 1
ATOM 2566 N N . VAL A 1 318 ? -9.846 0.262 -35.253 1.00 85.94 318 VAL A N 1
ATOM 2567 C CA . VAL A 1 318 ? -9.065 0.410 -36.489 1.00 85.94 318 VAL A CA 1
ATOM 2568 C C . VAL A 1 318 ? -9.055 1.860 -36.975 1.00 85.94 318 VAL A C 1
ATOM 2570 O O . VAL A 1 318 ? -8.002 2.353 -37.378 1.00 85.94 318 VAL A O 1
ATOM 2573 N N . HIS A 1 319 ? -10.193 2.554 -36.932 1.00 87.56 319 HIS A N 1
ATOM 2574 C CA . HIS A 1 319 ? -10.279 3.969 -37.295 1.00 87.56 319 HIS A CA 1
ATOM 2575 C C . HIS A 1 319 ? -9.397 4.849 -36.395 1.00 87.56 319 HIS A C 1
ATOM 2577 O O . HIS A 1 319 ? -8.661 5.711 -36.888 1.00 87.56 319 HIS A O 1
ATOM 2583 N N . ASP A 1 320 ? -9.431 4.605 -35.087 1.00 83.62 320 ASP A N 1
ATOM 2584 C CA . ASP A 1 320 ? -8.649 5.354 -34.109 1.00 83.62 320 ASP A CA 1
ATOM 2585 C C . ASP A 1 320 ? -7.152 5.084 -34.312 1.00 83.62 320 ASP A C 1
ATOM 2587 O O . ASP A 1 320 ? -6.379 6.031 -34.422 1.00 83.62 320 ASP A O 1
ATOM 2591 N N . LEU A 1 321 ? -6.747 3.828 -34.543 1.00 83.00 321 LEU A N 1
ATOM 2592 C CA . LEU A 1 321 ? -5.361 3.489 -34.893 1.00 83.00 321 LEU A CA 1
ATOM 2593 C C . LEU A 1 321 ? -4.890 4.197 -36.162 1.00 83.00 321 LEU A C 1
ATOM 2595 O O . LEU A 1 321 ? -3.791 4.747 -36.198 1.00 83.00 321 LEU A O 1
ATOM 2599 N N . GLN A 1 322 ? -5.714 4.204 -37.212 1.00 83.19 322 GLN A N 1
ATOM 2600 C CA . GLN A 1 322 ? -5.386 4.895 -38.459 1.00 83.19 322 GLN A CA 1
ATOM 2601 C C . GLN A 1 322 ? -5.230 6.402 -38.258 1.00 83.19 322 GLN A C 1
ATOM 2603 O O . GLN A 1 322 ? -4.403 7.020 -38.928 1.00 83.19 322 GLN A O 1
ATOM 2608 N N . SER A 1 323 ? -6.022 6.995 -37.367 1.00 81.31 323 SER A N 1
ATOM 2609 C CA . SER A 1 323 ? -5.949 8.419 -37.045 1.00 81.31 323 SER A CA 1
ATOM 2610 C C . SER A 1 323 ? -4.694 8.731 -36.229 1.00 81.31 323 SER A C 1
ATOM 2612 O O . SER A 1 323 ? -3.932 9.622 -36.604 1.00 81.31 323 SER A O 1
ATOM 2614 N N . THR A 1 324 ? -4.405 7.936 -35.198 1.00 78.50 324 THR A N 1
ATOM 2615 C CA . THR A 1 324 ? -3.191 8.047 -34.378 1.00 78.50 324 THR A CA 1
ATOM 2616 C C . THR A 1 324 ? -1.926 7.893 -35.223 1.00 78.50 324 THR A C 1
ATOM 2618 O O . THR A 1 324 ? -1.008 8.705 -35.128 1.00 78.50 324 THR A O 1
ATOM 2621 N N . TYR A 1 325 ? -1.891 6.914 -36.131 1.00 76.81 325 TYR A N 1
ATOM 2622 C CA . TYR A 1 325 ? -0.709 6.620 -36.954 1.00 76.81 325 TYR A CA 1
ATOM 2623 C C . TYR A 1 325 ? -0.482 7.620 -38.092 1.00 76.81 325 TYR A C 1
ATOM 2625 O O . TYR A 1 325 ? 0.577 7.608 -38.715 1.00 76.81 325 TYR A O 1
ATOM 2633 N N . LYS A 1 326 ? -1.454 8.492 -38.385 1.00 76.19 326 LYS A N 1
ATOM 2634 C CA . LYS A 1 326 ? -1.258 9.622 -39.305 1.00 76.19 326 LYS A CA 1
ATOM 2635 C C . LYS A 1 326 ? -0.571 10.809 -38.635 1.00 76.19 326 LYS A C 1
ATOM 2637 O O . LYS A 1 326 ? 0.061 11.594 -39.336 1.00 76.19 326 LYS A O 1
ATOM 2642 N N . ALA A 1 327 ? -0.717 10.953 -37.319 1.00 67.00 327 ALA A N 1
ATOM 2643 C CA . ALA A 1 327 ? -0.184 12.085 -36.567 1.00 67.00 327 ALA A CA 1
ATOM 2644 C C . ALA A 1 327 ? 1.262 11.865 -36.087 1.00 67.00 327 ALA A C 1
ATOM 2646 O O . ALA A 1 327 ? 1.979 12.836 -35.864 1.00 67.00 327 ALA A O 1
ATOM 2647 N N . HIS A 1 328 ? 1.707 10.609 -35.984 1.00 69.88 328 HIS A N 1
ATOM 2648 C CA . HIS A 1 328 ? 3.003 10.245 -35.409 1.00 69.88 328 HIS A CA 1
ATOM 2649 C C . HIS A 1 328 ? 3.747 9.215 -36.265 1.00 69.88 328 HIS A C 1
ATOM 2651 O O . HIS A 1 328 ? 3.157 8.466 -37.046 1.00 69.88 328 HIS A O 1
ATOM 2657 N N . ARG A 1 329 ? 5.073 9.163 -36.106 1.00 77.19 329 ARG A N 1
ATOM 2658 C CA . ARG A 1 329 ? 5.929 8.159 -36.747 1.00 77.19 329 ARG A CA 1
ATOM 2659 C C . ARG A 1 329 ? 6.111 6.987 -35.794 1.00 77.19 329 ARG A C 1
ATOM 2661 O O . ARG A 1 329 ? 6.902 7.083 -34.867 1.00 77.19 329 ARG A O 1
ATOM 2668 N N . PHE A 1 330 ? 5.417 5.882 -36.042 1.00 80.94 330 PHE A N 1
ATOM 2669 C CA . PHE A 1 330 ? 5.547 4.675 -35.224 1.00 80.94 330 PHE A CA 1
ATOM 2670 C C . PHE A 1 330 ? 6.487 3.641 -35.848 1.00 80.94 330 PHE A C 1
ATOM 2672 O O . PHE A 1 330 ? 6.452 3.405 -37.056 1.00 80.94 330 PHE A O 1
ATOM 2679 N N . LEU A 1 331 ? 7.263 2.966 -35.002 1.00 81.94 331 LEU A N 1
ATOM 2680 C CA . LEU A 1 331 ? 7.931 1.703 -35.300 1.00 81.94 331 LEU A CA 1
ATOM 2681 C C . LEU A 1 331 ? 7.250 0.594 -34.488 1.00 81.94 331 LEU A C 1
ATOM 2683 O O . LEU A 1 331 ? 7.466 0.469 -33.285 1.00 81.94 331 LEU A O 1
ATOM 2687 N N . VAL A 1 332 ? 6.421 -0.215 -35.151 1.00 83.50 332 VAL A N 1
ATOM 2688 C CA . VAL A 1 332 ? 5.697 -1.323 -34.507 1.00 83.50 332 VAL A CA 1
ATOM 2689 C C . VAL A 1 332 ? 6.464 -2.629 -34.699 1.00 83.50 332 VAL A C 1
ATOM 2691 O O . VAL A 1 332 ? 6.703 -3.060 -35.826 1.00 83.50 332 VAL A O 1
ATOM 2694 N N . ILE A 1 333 ? 6.831 -3.276 -33.596 1.00 81.00 333 ILE A N 1
ATOM 2695 C CA . ILE A 1 333 ? 7.599 -4.519 -33.568 1.00 81.00 333 ILE A CA 1
ATOM 2696 C C . ILE A 1 333 ? 6.694 -5.648 -33.084 1.00 81.00 333 ILE A C 1
ATOM 2698 O O . ILE A 1 333 ? 6.296 -5.695 -31.921 1.00 81.00 333 ILE A O 1
ATOM 2702 N N . LEU A 1 334 ? 6.386 -6.569 -33.996 1.00 80.31 334 LEU A N 1
ATOM 2703 C CA . LEU A 1 334 ? 5.533 -7.727 -33.740 1.00 80.31 334 LEU A CA 1
ATOM 2704 C C . LEU A 1 334 ? 6.388 -8.952 -33.382 1.00 80.31 334 LEU A C 1
ATOM 2706 O O . LEU A 1 334 ? 7.210 -9.407 -34.180 1.00 80.31 334 LEU A O 1
ATOM 2710 N N . LEU A 1 335 ? 6.188 -9.496 -32.185 1.00 75.06 335 LEU A N 1
ATOM 2711 C CA . LEU A 1 335 ? 6.850 -10.697 -31.673 1.00 75.06 335 LEU A CA 1
ATOM 2712 C C . LEU A 1 335 ? 5.930 -11.919 -31.765 1.00 75.06 335 LEU A C 1
ATOM 2714 O O . LEU A 1 335 ? 4.712 -11.778 -31.788 1.00 75.06 335 LEU A O 1
ATOM 2718 N N . ASN A 1 336 ? 6.520 -13.119 -31.824 1.00 68.81 336 ASN A N 1
ATOM 2719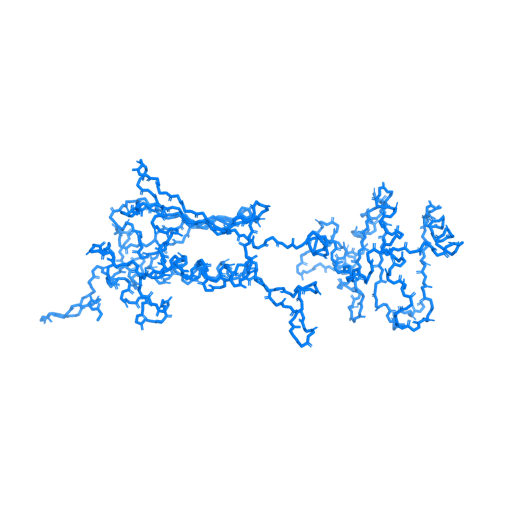 C CA . ASN A 1 336 ? 5.805 -14.407 -31.878 1.00 68.81 336 ASN A CA 1
ATOM 2720 C C . ASN A 1 336 ? 4.678 -14.447 -32.927 1.00 68.81 336 ASN A C 1
ATOM 2722 O O . ASN A 1 336 ? 3.595 -14.976 -32.690 1.00 68.81 336 ASN A O 1
ATOM 2726 N N . PHE A 1 337 ? 4.933 -13.843 -34.089 1.00 67.38 337 PHE A N 1
ATOM 2727 C CA . PHE A 1 337 ? 3.995 -13.821 -35.201 1.00 67.38 337 PHE A CA 1
ATOM 2728 C C . PHE A 1 337 ? 3.998 -15.184 -35.909 1.00 67.38 337 PHE A C 1
ATOM 2730 O O . PHE A 1 337 ? 4.845 -15.445 -36.768 1.00 67.38 337 PHE A O 1
ATOM 2737 N N . ASP A 1 338 ? 3.071 -16.065 -35.534 1.00 56.62 338 ASP A N 1
ATOM 2738 C CA . ASP A 1 338 ? 2.877 -17.350 -36.207 1.00 56.62 338 ASP A CA 1
ATOM 2739 C C . ASP A 1 338 ? 2.043 -17.192 -37.490 1.00 56.62 338 ASP A C 1
ATOM 2741 O O . ASP A 1 338 ? 1.138 -16.364 -37.583 1.00 56.62 338 ASP A O 1
ATOM 2745 N N . LYS A 1 339 ? 2.347 -18.014 -38.506 1.00 47.84 339 LYS A N 1
ATOM 2746 C CA . LYS A 1 339 ? 1.835 -17.965 -39.898 1.00 47.84 339 LYS A CA 1
ATOM 2747 C C . LYS A 1 339 ? 0.301 -17.966 -40.086 1.00 47.84 339 LYS A C 1
ATOM 2749 O O . LYS A 1 339 ? -0.151 -17.921 -41.226 1.00 47.84 339 LYS A O 1
ATOM 2754 N N . ILE A 1 340 ? -0.506 -18.037 -39.031 1.00 41.94 340 ILE A N 1
ATOM 2755 C CA . ILE A 1 340 ? -1.947 -18.334 -39.108 1.00 41.94 340 ILE A CA 1
ATOM 2756 C C . ILE A 1 340 ? -2.796 -17.137 -39.589 1.00 41.94 340 ILE A C 1
ATOM 2758 O O . ILE A 1 340 ? -3.949 -17.320 -39.960 1.00 41.94 340 ILE A O 1
ATOM 2762 N N . MET A 1 341 ? -2.243 -15.924 -39.673 1.00 40.12 341 MET A N 1
ATOM 2763 C CA . MET A 1 341 ? -3.031 -14.706 -39.941 1.00 40.12 341 MET A CA 1
ATOM 2764 C C . MET A 1 341 ? -2.856 -14.089 -41.339 1.00 40.12 341 MET A C 1
ATOM 2766 O O . MET A 1 341 ? -3.391 -13.014 -41.589 1.00 40.12 341 MET A O 1
ATOM 2770 N N . ILE A 1 342 ? -2.152 -14.745 -42.270 1.00 39.56 342 ILE A N 1
ATOM 2771 C CA . ILE A 1 342 ? -2.148 -14.319 -43.681 1.00 39.56 342 ILE A CA 1
ATOM 2772 C C . ILE A 1 342 ? -3.217 -15.131 -44.420 1.00 39.56 342 ILE A C 1
ATOM 2774 O O . ILE A 1 342 ? -2.913 -16.142 -45.051 1.00 39.56 342 ILE A O 1
ATOM 2778 N N . GLN A 1 343 ? -4.478 -14.716 -44.306 1.00 27.91 343 GLN A N 1
ATOM 2779 C CA . GLN A 1 343 ? -5.440 -14.968 -45.380 1.00 27.91 343 GLN A CA 1
ATOM 2780 C C . GLN A 1 343 ? -5.458 -13.739 -46.303 1.00 27.91 343 GLN A C 1
ATOM 2782 O O . GLN A 1 343 ? -5.279 -12.631 -45.794 1.00 27.91 343 GLN A O 1
ATOM 2787 N N . PRO A 1 344 ? -5.548 -13.948 -47.631 1.00 33.97 344 PRO A N 1
ATOM 2788 C CA . PRO A 1 344 ? -5.359 -12.907 -48.641 1.00 33.97 344 PRO A CA 1
ATOM 2789 C C . PRO A 1 344 ? -6.362 -11.757 -48.553 1.00 33.97 344 PRO A C 1
ATOM 2791 O O . PRO A 1 344 ? -7.508 -11.997 -48.108 1.00 33.97 344 PRO A O 1
#

Foldseek 3Di:
DQQWDADPPGIGGDLLVCQADNFCVVPVPDLSKAWEWEAEPVVRDIDTQITHLNSSLVVVLVVCVVQQDKDFDQVDADPVNGTDIATQAHSLLVLLLSLCLSQQADSVDPDHWYWYHDPWKIKTKHAAFDPDDPVCLVPDPDFDDPPDGNHVPSVVVCCVVVSDVDHRCSSVVSQVRQVVNVQADPVRHGQWDWDGPPPRRMIMIMGTGRDDPPQVVCCVLQPDLDDDPDPDDDDPPPVLVVVLVVLVVDDDDDDDDPDDDPPPCPSVSVVVSCVVCVVPADEHEDEPAPDDLQRRLQSVCVSVVHDDDPPDDSVNSVVVVVVSCVVGHHDYHYHPDDPPPPDD

Mean predicted aligned error: 15.85 Å